Protein AF-A0A4Q5TVF1-F1 (afdb_monomer_lite)

Structure (mmCIF, N/CA/C/O backbone):
data_AF-A0A4Q5TVF1-F1
#
_entry.id   AF-A0A4Q5TVF1-F1
#
loop_
_atom_site.group_PDB
_atom_site.id
_atom_site.type_symbol
_atom_site.label_atom_id
_atom_site.label_alt_id
_atom_site.label_comp_id
_atom_site.label_asym_id
_atom_site.label_entity_id
_atom_site.label_seq_id
_atom_site.pdbx_PDB_ins_code
_atom_site.Cartn_x
_atom_site.Cartn_y
_atom_site.Cartn_z
_atom_site.occupancy
_atom_site.B_iso_or_equiv
_atom_site.auth_seq_id
_atom_site.auth_comp_id
_atom_site.auth_asym_id
_atom_site.auth_atom_id
_atom_site.pdbx_PDB_model_num
ATOM 1 N N . MET A 1 1 ? -11.376 -10.781 -20.517 1.00 53.94 1 MET A N 1
ATOM 2 C CA . MET A 1 1 ? -10.516 -9.987 -21.413 1.00 53.94 1 MET A CA 1
ATOM 3 C C . MET A 1 1 ? -10.169 -10.883 -22.582 1.00 53.94 1 MET A C 1
ATOM 5 O O . MET A 1 1 ? -9.908 -12.054 -22.340 1.00 53.94 1 MET A O 1
ATOM 9 N N . GLU A 1 2 ? -10.294 -10.395 -23.816 1.00 55.38 2 GLU A N 1
ATOM 10 C CA . GLU A 1 2 ? -9.704 -11.105 -24.957 1.00 55.38 2 GLU A CA 1
ATOM 11 C C . GLU A 1 2 ? -8.175 -11.015 -24.819 1.00 55.38 2 GLU A C 1
ATOM 13 O O . GLU A 1 2 ? -7.694 -9.951 -24.418 1.00 55.38 2 GLU A O 1
ATOM 18 N N . PRO A 1 3 ? -7.428 -12.108 -25.054 1.00 64.75 3 PRO A N 1
ATOM 19 C CA . PRO A 1 3 ? -5.971 -12.085 -24.983 1.00 64.75 3 PRO A CA 1
ATOM 20 C C . PRO A 1 3 ? -5.413 -11.087 -26.001 1.00 64.75 3 PRO A C 1
ATOM 22 O O . PRO A 1 3 ? -5.995 -10.898 -27.074 1.00 64.75 3 PRO A O 1
ATOM 25 N N . LEU A 1 4 ? -4.307 -10.426 -25.656 1.00 77.75 4 LEU A N 1
ATOM 26 C CA . LEU A 1 4 ? -3.654 -9.514 -26.590 1.00 77.75 4 LEU A CA 1
ATOM 27 C C . LEU A 1 4 ? -3.148 -10.304 -27.806 1.00 77.75 4 LEU A C 1
ATOM 29 O O . LEU A 1 4 ? -2.663 -11.421 -27.677 1.00 77.75 4 LEU A O 1
ATOM 33 N N . ASN A 1 5 ? -3.263 -9.719 -29.002 1.00 73.69 5 ASN A N 1
ATOM 34 C CA . ASN A 1 5 ? -2.769 -10.345 -30.239 1.00 73.69 5 ASN A CA 1
ATOM 35 C C . ASN A 1 5 ? -1.243 -10.203 -30.414 1.00 73.69 5 ASN A C 1
ATOM 37 O O . ASN A 1 5 ? -0.668 -10.798 -31.324 1.00 73.69 5 ASN A O 1
ATOM 41 N N . SER A 1 6 ? -0.611 -9.365 -29.593 1.00 82.06 6 SER A N 1
ATOM 42 C CA . SER A 1 6 ? 0.830 -9.128 -29.539 1.00 82.06 6 SER A CA 1
ATOM 43 C C . SER A 1 6 ? 1.191 -8.540 -28.179 1.00 82.06 6 SER A C 1
ATOM 45 O O . SER A 1 6 ? 0.382 -7.813 -27.603 1.00 82.06 6 SER A O 1
ATOM 47 N N . SER A 1 7 ? 2.418 -8.774 -27.712 1.00 91.38 7 SER A N 1
ATOM 48 C CA . SER A 1 7 ? 2.936 -8.113 -26.512 1.00 91.38 7 SER A CA 1
ATOM 49 C C . SER A 1 7 ? 2.872 -6.578 -26.644 1.00 91.38 7 SER A C 1
ATOM 51 O O . SER A 1 7 ? 3.130 -6.053 -27.731 1.00 91.38 7 SER A O 1
ATOM 53 N N . PRO A 1 8 ? 2.598 -5.838 -25.553 1.00 97.31 8 PRO A N 1
ATOM 54 C CA . PRO A 1 8 ? 2.706 -4.383 -25.534 1.00 97.31 8 PRO A CA 1
ATOM 55 C C . PRO A 1 8 ? 4.132 -3.884 -25.808 1.00 97.31 8 PRO A C 1
ATOM 57 O O . PRO A 1 8 ? 5.115 -4.619 -25.645 1.00 97.31 8 PRO A O 1
ATOM 60 N N . PHE A 1 9 ? 4.261 -2.607 -26.164 1.00 98.38 9 PHE A N 1
ATOM 61 C CA . PHE A 1 9 ? 5.556 -1.952 -26.329 1.00 98.38 9 PHE A CA 1
ATOM 62 C C . PHE A 1 9 ? 6.179 -1.577 -24.985 1.00 98.38 9 PHE A C 1
ATOM 64 O O . PHE A 1 9 ? 5.488 -1.253 -24.014 1.00 98.38 9 PHE A O 1
ATOM 71 N N . LEU A 1 10 ? 7.509 -1.610 -24.939 1.00 98.56 10 LEU A N 1
ATOM 72 C CA . LEU A 1 10 ? 8.296 -1.157 -23.801 1.00 98.56 10 LEU A CA 1
ATOM 73 C C . LEU A 1 10 ? 8.096 0.346 -23.598 1.00 98.56 10 LEU A C 1
ATOM 75 O O . LEU A 1 10 ? 8.183 1.117 -24.547 1.00 98.56 10 LEU A O 1
ATOM 79 N N . MET A 1 11 ? 7.880 0.766 -22.354 1.00 98.56 11 MET A N 1
ATOM 80 C CA . MET A 1 11 ? 7.832 2.183 -21.993 1.00 98.56 11 MET A CA 1
ATOM 81 C C . MET A 1 11 ? 9.175 2.670 -21.444 1.00 98.56 11 MET A C 1
ATOM 83 O O . MET A 1 11 ? 9.891 1.922 -20.771 1.00 98.56 11 MET A O 1
ATOM 87 N N . TYR A 1 12 ? 9.493 3.937 -21.689 1.00 98.62 12 TYR A N 1
ATOM 88 C CA . TYR A 1 12 ? 10.639 4.626 -21.108 1.00 98.62 12 TYR A CA 1
ATOM 89 C C . TYR A 1 12 ? 10.266 6.038 -20.641 1.00 98.62 12 TYR A C 1
ATOM 91 O O . TYR A 1 12 ? 9.369 6.669 -21.198 1.00 98.62 12 TYR A O 1
ATOM 99 N N . SER A 1 13 ? 10.964 6.531 -19.620 1.00 98.25 13 SER A N 1
ATOM 100 C CA . SER A 1 13 ? 10.864 7.910 -19.138 1.00 98.25 13 SER A CA 1
ATOM 101 C C . SER A 1 13 ? 12.027 8.751 -19.652 1.00 98.25 13 SER A C 1
ATOM 103 O O . SER A 1 13 ? 13.152 8.254 -19.759 1.00 98.25 13 SER A O 1
ATOM 105 N N . ASP A 1 14 ? 11.782 10.024 -19.938 1.00 96.94 14 ASP A N 1
ATOM 106 C CA . ASP A 1 14 ? 12.824 10.984 -20.318 1.00 96.94 14 ASP A CA 1
ATOM 107 C C . ASP A 1 14 ? 13.607 11.567 -19.127 1.00 96.94 14 ASP A C 1
ATOM 109 O O . ASP A 1 14 ? 14.621 12.234 -19.335 1.00 96.94 14 ASP A O 1
ATOM 113 N N . GLY A 1 15 ? 13.188 11.297 -17.886 1.00 95.38 15 GLY A N 1
ATOM 114 C CA . GLY A 1 15 ? 13.779 11.902 -16.686 1.00 95.38 15 GLY A CA 1
ATOM 115 C C . GLY A 1 15 ? 13.190 13.266 -16.313 1.00 95.38 15 GLY A C 1
ATOM 116 O O . GLY A 1 15 ? 13.579 13.839 -15.296 1.00 95.38 15 GLY A O 1
ATOM 117 N N . GLU A 1 16 ? 12.256 13.793 -17.106 1.00 95.31 16 GLU A N 1
ATOM 118 C CA . GLU A 1 16 ? 11.568 15.074 -16.891 1.00 95.31 16 GLU A CA 1
ATOM 119 C C . GLU A 1 16 ? 10.087 14.880 -16.517 1.00 95.31 16 GLU A C 1
ATOM 121 O O . GLU A 1 16 ? 9.325 15.842 -16.418 1.00 95.31 16 GLU A O 1
ATOM 126 N N . GLY A 1 17 ? 9.688 13.631 -16.257 1.00 91.62 17 GLY A N 1
ATOM 127 C CA . GLY A 1 17 ? 8.334 13.251 -15.859 1.00 91.62 17 GLY A CA 1
ATOM 128 C C . GLY A 1 17 ? 7.427 12.846 -17.020 1.00 91.62 17 GLY A C 1
ATOM 129 O O . GLY A 1 17 ? 6.241 12.607 -16.785 1.00 91.62 17 GLY A O 1
ATOM 130 N N . ASN A 1 18 ? 7.951 12.738 -18.247 1.00 96.75 18 ASN A N 1
ATOM 131 C CA . ASN A 1 18 ? 7.188 12.244 -19.390 1.00 96.75 18 ASN A CA 1
ATOM 132 C C . ASN A 1 18 ? 7.546 10.787 -19.687 1.00 96.75 18 ASN A C 1
ATOM 134 O O . ASN A 1 18 ? 8.710 10.389 -19.654 1.00 96.75 18 ASN A O 1
ATOM 138 N N . ILE A 1 19 ? 6.527 9.998 -20.024 1.00 97.50 19 ILE A N 1
ATOM 139 C CA . ILE A 1 19 ? 6.662 8.582 -20.365 1.00 97.50 19 ILE A CA 1
ATOM 140 C C . ILE A 1 19 ? 6.221 8.381 -21.811 1.00 97.50 19 ILE A C 1
ATOM 142 O O . ILE A 1 19 ? 5.185 8.899 -22.228 1.00 97.50 19 ILE A O 1
ATOM 146 N N . PHE A 1 20 ? 7.007 7.607 -22.550 1.00 97.81 20 PHE A N 1
ATOM 147 C CA . PHE A 1 20 ? 6.809 7.299 -23.961 1.00 97.81 20 PHE A CA 1
ATOM 148 C C . PHE A 1 20 ? 6.938 5.797 -24.194 1.00 97.81 20 PHE A C 1
ATOM 150 O O . PHE A 1 20 ? 7.577 5.083 -23.419 1.00 97.81 20 PHE A O 1
ATOM 157 N N . GLU A 1 21 ? 6.388 5.315 -25.296 1.00 97.50 21 GLU A N 1
ATOM 158 C CA . GLU A 1 21 ? 6.614 3.972 -25.804 1.00 97.50 21 GLU A CA 1
ATOM 159 C C . GLU A 1 21 ? 7.817 3.912 -26.761 1.00 97.50 21 GLU A C 1
ATOM 161 O O . GLU A 1 21 ? 8.061 4.797 -27.585 1.00 97.50 21 GLU A O 1
ATOM 166 N N . ASP A 1 22 ? 8.574 2.820 -26.697 1.00 97.94 22 ASP A N 1
ATOM 167 C CA . ASP A 1 22 ? 9.506 2.430 -27.743 1.00 97.94 22 ASP A CA 1
ATOM 168 C C . ASP A 1 22 ? 8.848 1.384 -28.647 1.00 97.94 22 ASP A C 1
ATOM 170 O O . ASP A 1 22 ? 8.904 0.186 -28.380 1.00 97.94 22 ASP A O 1
ATOM 174 N N . THR A 1 23 ? 8.275 1.831 -29.765 1.00 97.25 23 THR A N 1
ATOM 175 C CA . THR A 1 23 ? 7.623 0.954 -30.756 1.00 97.25 23 THR A CA 1
ATOM 176 C C . THR A 1 23 ? 8.564 -0.034 -31.451 1.00 97.25 23 THR A C 1
ATOM 178 O O . THR A 1 23 ? 8.114 -0.878 -32.222 1.00 97.25 23 THR A O 1
ATOM 181 N N . THR A 1 24 ? 9.872 0.050 -31.191 1.00 97.94 24 THR A N 1
ATOM 182 C CA . THR A 1 24 ? 10.868 -0.908 -31.689 1.00 97.94 24 THR A CA 1
ATOM 183 C C . THR A 1 24 ? 11.128 -2.063 -30.718 1.00 97.94 24 THR A C 1
ATOM 185 O O . THR A 1 24 ? 11.887 -2.972 -31.050 1.00 97.94 24 THR A O 1
ATOM 188 N N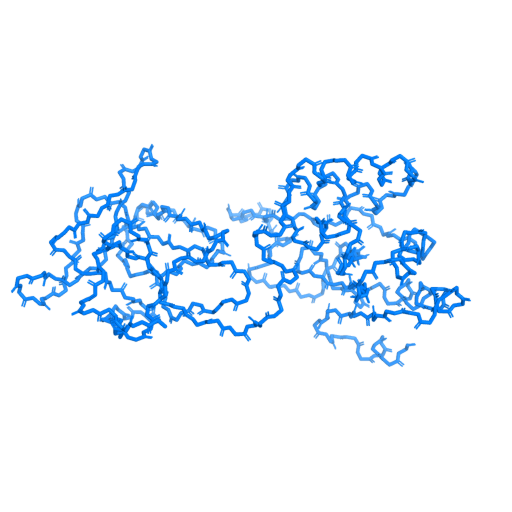 . LEU A 1 25 ? 10.519 -2.038 -29.525 1.00 98.31 25 LEU A N 1
ATOM 1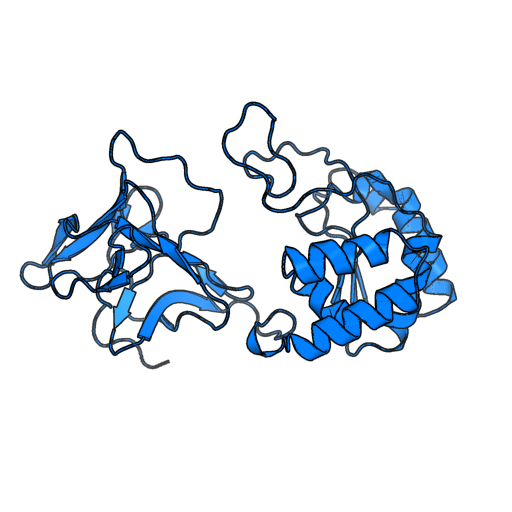89 C CA . LEU A 1 25 ? 10.732 -3.014 -28.460 1.00 98.31 25 LEU A CA 1
ATOM 190 C C . LEU A 1 25 ? 9.414 -3.485 -27.846 1.00 98.31 25 LEU A C 1
ATOM 192 O O . LEU A 1 25 ? 8.654 -2.686 -27.305 1.00 98.31 25 LEU A O 1
ATOM 196 N N . PHE A 1 26 ? 9.194 -4.795 -27.813 1.00 98.31 26 PHE A N 1
ATOM 197 C CA . PHE A 1 26 ? 8.196 -5.387 -26.929 1.00 98.31 26 PHE A CA 1
ATOM 198 C C . PHE A 1 26 ? 8.707 -5.416 -25.489 1.00 98.31 26 PHE A C 1
ATOM 200 O O . PHE A 1 26 ? 9.886 -5.690 -25.231 1.00 98.31 26 PHE A O 1
ATOM 207 N N . VAL A 1 27 ? 7.817 -5.124 -24.543 1.00 98.25 27 VAL A N 1
ATOM 208 C CA . VAL A 1 27 ? 8.131 -5.160 -23.112 1.00 98.25 27 VAL A CA 1
ATOM 209 C C . VAL A 1 27 ? 8.451 -6.587 -22.660 1.00 98.25 27 VAL A C 1
ATOM 211 O O . VAL A 1 27 ? 7.848 -7.555 -23.120 1.00 98.25 27 VAL A O 1
ATOM 214 N N . THR A 1 28 ? 9.390 -6.719 -21.723 1.00 98.31 28 THR A N 1
ATOM 215 C CA . THR A 1 28 ? 9.681 -7.992 -21.055 1.00 98.31 28 THR A CA 1
ATOM 216 C C . THR A 1 28 ? 9.429 -7.900 -19.557 1.00 98.31 28 THR A C 1
ATOM 218 O O . THR A 1 28 ? 9.468 -6.824 -18.953 1.00 98.31 28 THR A O 1
ATOM 221 N N . GLY A 1 29 ? 9.159 -9.053 -18.956 1.00 97.94 29 GLY A N 1
ATOM 222 C CA . GLY A 1 29 ? 9.089 -9.224 -17.515 1.00 97.94 29 GLY A CA 1
ATOM 223 C C . GLY A 1 29 ? 10.394 -9.800 -16.989 1.00 97.94 29 GLY A C 1
ATOM 224 O O . GLY A 1 29 ? 11.137 -10.459 -17.714 1.00 97.94 29 GLY A O 1
ATOM 225 N N . ARG A 1 30 ? 10.681 -9.580 -15.710 1.00 97.50 30 ARG A N 1
ATOM 226 C CA . ARG A 1 30 ? 11.786 -10.233 -15.011 1.00 97.50 30 ARG A CA 1
ATOM 227 C C . ARG A 1 30 ? 11.254 -11.148 -13.916 1.00 97.50 30 ARG A C 1
ATOM 229 O O . ARG A 1 30 ? 10.373 -10.766 -13.147 1.00 97.50 30 ARG A O 1
ATOM 236 N N . SER A 1 31 ? 11.831 -12.341 -13.833 1.00 95.19 31 SER A N 1
ATOM 237 C CA . SER A 1 31 ? 11.640 -13.284 -12.731 1.00 95.19 31 SER A CA 1
ATOM 238 C C . SER A 1 31 ? 13.004 -13.598 -12.128 1.00 95.19 31 SER A C 1
ATOM 240 O O . SER A 1 31 ? 13.895 -14.114 -12.801 1.00 95.19 31 SER A O 1
ATOM 242 N N . GLY A 1 32 ? 13.215 -13.204 -10.870 1.00 91.94 32 GLY A N 1
ATOM 243 C CA . GLY A 1 32 ? 14.542 -13.242 -10.257 1.00 91.94 32 GLY A CA 1
ATOM 244 C C . GLY A 1 32 ? 15.554 -12.385 -11.030 1.00 91.94 32 GLY A C 1
ATOM 245 O O . GLY A 1 32 ? 15.470 -11.154 -11.029 1.00 91.94 32 GLY A O 1
ATOM 246 N N . TRP A 1 33 ? 16.521 -13.042 -11.671 1.00 91.25 33 TRP A N 1
ATOM 247 C CA . TRP A 1 33 ? 17.594 -12.391 -12.431 1.00 91.25 33 TRP A CA 1
ATOM 248 C C . TRP A 1 33 ? 17.368 -12.397 -13.944 1.00 91.25 33 TRP A C 1
ATOM 250 O O . TRP A 1 33 ? 18.059 -11.666 -14.648 1.00 91.25 33 TRP A O 1
ATOM 260 N N . ASP A 1 34 ? 16.392 -13.161 -14.43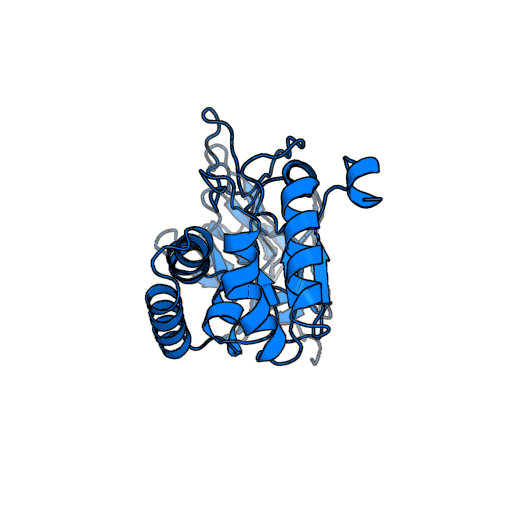2 1.00 95.81 34 ASP A N 1
ATOM 261 C CA . ASP A 1 34 ? 16.214 -13.411 -15.858 1.00 95.81 34 ASP A CA 1
ATOM 262 C C . ASP A 1 34 ? 15.103 -12.531 -16.435 1.00 95.81 34 ASP A C 1
ATOM 264 O O . ASP A 1 34 ? 13.976 -12.519 -15.930 1.00 95.81 34 ASP A O 1
ATOM 268 N N . ALA A 1 35 ? 15.427 -11.800 -17.503 1.00 97.50 35 ALA A N 1
ATOM 269 C CA . ALA A 1 35 ? 14.437 -11.150 -18.353 1.00 97.50 35 ALA A CA 1
ATOM 270 C C . ALA A 1 35 ? 13.822 -12.187 -19.300 1.00 97.50 35 ALA A C 1
ATOM 272 O O . ALA A 1 35 ? 14.524 -13.060 -19.814 1.00 97.50 35 ALA A O 1
ATOM 273 N N . MET A 1 36 ? 12.514 -12.109 -19.525 1.00 97.44 36 MET A N 1
ATOM 274 C CA . MET A 1 36 ? 11.776 -13.067 -20.342 1.00 97.44 36 MET A CA 1
ATOM 275 C C . MET A 1 36 ? 10.515 -12.453 -20.963 1.00 97.44 36 MET A C 1
ATOM 277 O O . MET A 1 36 ? 9.958 -11.495 -20.416 1.00 97.44 36 MET A O 1
ATOM 281 N N . PRO A 1 37 ? 10.042 -13.001 -22.097 1.00 97.00 37 PRO A N 1
ATOM 282 C CA . PRO A 1 37 ? 8.728 -12.658 -22.624 1.00 97.00 37 PRO A CA 1
ATOM 283 C C . PRO A 1 37 ? 7.632 -12.948 -21.590 1.00 97.00 37 PRO A C 1
ATOM 285 O O . PRO A 1 37 ? 7.714 -13.930 -20.849 1.00 97.00 37 PRO A O 1
ATOM 288 N N . ILE A 1 38 ? 6.600 -12.112 -21.579 1.00 96.81 38 ILE A N 1
ATOM 289 C CA . ILE A 1 38 ? 5.380 -12.299 -20.782 1.00 96.81 38 ILE A CA 1
ATOM 290 C C . ILE A 1 38 ? 4.340 -12.987 -21.670 1.00 96.81 38 ILE A C 1
ATOM 292 O O . ILE A 1 38 ? 4.291 -12.696 -22.866 1.00 96.81 38 ILE A O 1
ATOM 296 N N . GLN A 1 39 ? 3.534 -13.901 -21.123 1.00 93.75 39 GLN A N 1
ATOM 297 C CA . GLN A 1 39 ? 2.511 -14.580 -21.923 1.00 93.75 39 GLN A CA 1
ATOM 298 C C . GLN A 1 39 ? 1.353 -13.634 -22.270 1.00 93.75 39 GLN A C 1
ATOM 300 O O . GLN A 1 39 ? 0.960 -12.779 -21.477 1.00 93.75 39 GLN A O 1
ATOM 305 N N . ASP A 1 40 ? 0.776 -13.798 -23.462 1.00 91.06 40 ASP A N 1
ATOM 306 C CA . ASP A 1 40 ? -0.268 -12.899 -23.980 1.00 91.06 40 ASP A CA 1
ATOM 307 C C . ASP A 1 40 ? -1.555 -12.890 -23.127 1.00 91.06 40 ASP A C 1
ATOM 309 O O . ASP A 1 40 ? -2.317 -11.920 -23.150 1.00 91.06 40 ASP A O 1
ATOM 313 N N . ASP A 1 41 ? -1.803 -13.956 -22.360 1.00 92.25 41 ASP A N 1
ATOM 314 C CA . ASP A 1 41 ? -2.957 -14.124 -21.471 1.00 92.25 41 ASP A CA 1
ATOM 315 C C . ASP A 1 41 ? -2.725 -13.625 -20.033 1.00 92.25 41 ASP A C 1
ATOM 317 O O . ASP A 1 41 ? -3.654 -13.637 -19.222 1.00 92.25 41 ASP A O 1
ATOM 321 N N . GLU A 1 42 ? -1.522 -13.140 -19.718 1.00 95.19 42 GLU A N 1
ATOM 322 C CA . GLU A 1 42 ? -1.162 -12.606 -18.397 1.00 95.19 42 GLU A CA 1
ATOM 323 C C . GLU A 1 42 ? -1.369 -11.090 -18.283 1.00 95.19 42 GLU A C 1
ATOM 325 O O . GLU A 1 42 ? -1.299 -10.527 -17.187 1.00 95.19 42 GLU A O 1
ATOM 330 N N . TRP A 1 43 ? -1.644 -10.421 -19.403 1.00 96.81 43 TRP A N 1
ATOM 331 C CA . TRP A 1 43 ? -1.839 -8.979 -19.463 1.00 96.81 43 TRP A CA 1
ATOM 332 C C . TRP A 1 43 ? -3.249 -8.562 -19.049 1.00 96.81 43 TRP A C 1
ATOM 334 O O . TRP A 1 43 ? -4.253 -9.004 -19.610 1.00 96.81 43 TRP A O 1
ATOM 344 N N . ILE A 1 44 ? -3.319 -7.607 -18.126 1.00 97.00 44 ILE A N 1
ATOM 345 C CA . ILE A 1 44 ? -4.534 -6.851 -17.822 1.00 97.00 44 ILE A CA 1
ATOM 346 C C . ILE A 1 44 ? -4.270 -5.362 -18.009 1.00 97.00 44 ILE A C 1
ATOM 348 O O . ILE A 1 44 ? -3.126 -4.910 -17.942 1.00 97.00 44 ILE A O 1
ATOM 352 N N . LEU A 1 45 ? -5.330 -4.581 -18.215 1.00 97.06 45 LEU A N 1
ATOM 353 C CA . LEU A 1 45 ? -5.222 -3.127 -18.115 1.00 97.06 45 LEU A CA 1
ATOM 354 C C . LEU A 1 45 ? -4.717 -2.752 -16.725 1.00 97.06 45 LEU A C 1
ATOM 356 O O . LEU A 1 45 ? -5.172 -3.344 -15.743 1.00 97.06 45 LEU A O 1
ATOM 360 N N . LEU A 1 46 ? -3.818 -1.766 -16.649 1.00 97.25 46 LEU A N 1
ATOM 361 C CA . LEU A 1 46 ? -3.414 -1.174 -15.377 1.00 97.25 46 LEU A CA 1
ATOM 362 C C . LEU A 1 46 ? -4.686 -0.777 -14.612 1.00 97.25 46 LEU A C 1
ATOM 364 O O . LEU A 1 46 ? -5.429 0.082 -15.099 1.00 97.25 46 LEU A O 1
ATOM 368 N N . PRO A 1 47 ? -4.980 -1.413 -13.462 1.00 95.50 47 PRO A N 1
ATOM 369 C CA . PRO A 1 47 ? -6.229 -1.143 -12.770 1.00 95.50 47 PRO A CA 1
ATOM 370 C C . PRO A 1 47 ? -6.259 0.290 -12.229 1.00 95.50 47 PRO A C 1
ATOM 372 O O . PRO A 1 47 ? -5.218 0.888 -11.950 1.00 95.50 47 PRO A O 1
ATOM 375 N N . GLU A 1 48 ? -7.462 0.835 -12.058 1.00 93.44 48 GLU A N 1
ATOM 376 C CA . GLU A 1 48 ? -7.657 2.188 -11.534 1.00 93.44 48 GLU A CA 1
ATOM 377 C C . GLU A 1 48 ? -7.000 2.364 -10.154 1.00 93.44 48 GLU A C 1
ATOM 379 O O . GLU A 1 48 ? -7.105 1.500 -9.283 1.00 93.44 48 GLU A O 1
ATOM 384 N N . GLY A 1 49 ? -6.301 3.485 -9.959 1.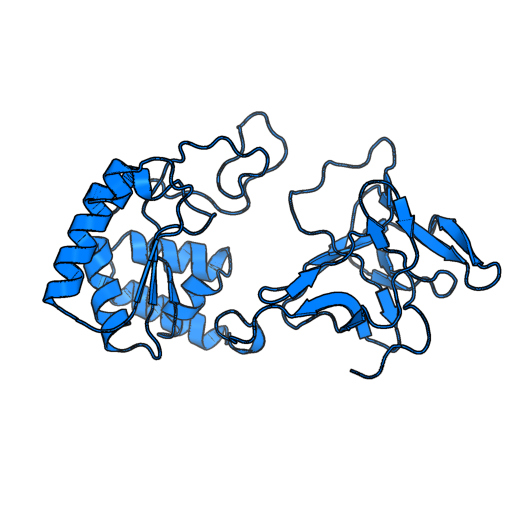00 91.06 49 GLY A N 1
ATOM 385 C CA . GLY A 1 49 ? -5.450 3.724 -8.787 1.00 91.06 49 GLY A CA 1
ATOM 386 C C . GLY A 1 49 ? -4.023 3.180 -8.922 1.00 91.06 49 GLY A C 1
ATOM 387 O O . GLY A 1 49 ? -3.191 3.442 -8.055 1.00 91.06 49 GLY A O 1
ATOM 388 N N . GLY A 1 50 ? -3.715 2.457 -10.003 1.00 94.69 50 GLY A N 1
ATOM 389 C CA . GLY A 1 50 ? -2.346 2.126 -10.379 1.00 94.69 50 GLY A CA 1
ATOM 390 C C . GLY A 1 50 ? -1.533 3.366 -10.758 1.00 94.69 50 GLY A C 1
ATOM 391 O O . GLY A 1 50 ? -2.072 4.376 -11.209 1.00 94.69 50 GLY A O 1
ATOM 392 N N . GLN A 1 51 ? -0.219 3.286 -10.572 1.00 95.00 51 GLN A N 1
ATOM 393 C CA . GLN A 1 51 ? 0.713 4.386 -10.832 1.00 95.00 51 GLN A CA 1
ATOM 394 C C . GLN A 1 51 ? 1.904 3.886 -11.639 1.00 95.00 51 GLN A C 1
ATOM 396 O O . GLN A 1 51 ? 2.314 2.737 -11.488 1.00 95.00 51 GLN A O 1
ATOM 401 N N . LEU A 1 52 ? 2.483 4.755 -12.466 1.00 97.38 52 LEU A N 1
ATOM 402 C CA . LEU A 1 52 ? 3.747 4.481 -13.140 1.00 97.38 52 LEU A CA 1
ATOM 403 C C . LEU A 1 52 ? 4.913 5.064 -12.350 1.00 97.38 52 LEU A C 1
ATOM 405 O O . LEU A 1 52 ? 4.813 6.162 -11.803 1.00 97.38 52 LEU A O 1
ATOM 409 N N . TYR A 1 53 ? 6.025 4.337 -12.337 1.00 96.81 53 TYR A N 1
ATOM 410 C CA . TYR A 1 53 ? 7.270 4.734 -11.700 1.00 96.81 53 TYR A CA 1
ATOM 411 C C . TYR A 1 53 ? 8.393 4.773 -12.720 1.00 96.81 53 TYR A C 1
ATOM 413 O O . TYR A 1 53 ? 8.688 3.776 -13.378 1.00 96.81 53 TYR A O 1
ATOM 421 N N . GLU A 1 54 ? 9.060 5.918 -12.791 1.00 97.12 54 GLU A N 1
ATOM 422 C CA . GLU A 1 54 ? 10.391 5.999 -13.368 1.00 97.12 54 GLU A CA 1
ATOM 423 C C . GLU A 1 54 ? 11.379 5.224 -12.490 1.00 97.12 54 GLU A C 1
ATOM 425 O O . GLU A 1 54 ? 11.311 5.275 -11.258 1.00 97.12 54 GLU A O 1
ATOM 430 N N . LEU A 1 55 ? 12.323 4.529 -13.125 1.00 97.44 55 LEU A N 1
ATOM 431 C CA . LEU A 1 55 ? 13.432 3.849 -12.467 1.00 97.44 55 LEU A CA 1
ATOM 432 C C . LEU A 1 55 ? 14.760 4.549 -12.820 1.00 97.44 55 LEU A C 1
ATOM 434 O O . LEU A 1 55 ? 15.452 4.115 -13.747 1.00 97.44 55 LEU A O 1
ATOM 438 N N . PRO A 1 56 ? 15.160 5.613 -12.095 1.00 96.50 56 PRO A N 1
ATOM 439 C CA . PRO A 1 56 ? 16.361 6.376 -12.422 1.00 96.50 56 PRO A CA 1
ATOM 440 C C . PRO A 1 56 ? 17.616 5.501 -12.495 1.00 96.50 56 PRO A C 1
ATOM 442 O O . PRO A 1 56 ? 17.815 4.589 -11.679 1.00 96.50 56 PRO A O 1
ATOM 445 N N . GLY A 1 57 ? 18.467 5.780 -13.486 1.00 97.25 57 GLY A N 1
ATOM 446 C CA . GLY A 1 57 ? 19.720 5.053 -13.710 1.00 97.25 57 GLY A CA 1
ATOM 447 C C . GLY A 1 57 ? 19.538 3.603 -14.169 1.00 97.25 57 GLY A C 1
ATOM 448 O O . GLY A 1 57 ? 20.495 2.830 -14.138 1.00 97.25 57 GLY A O 1
ATOM 449 N N . ARG A 1 58 ? 18.330 3.198 -14.572 1.00 98.12 58 ARG A N 1
ATOM 450 C CA . ARG A 1 58 ? 18.040 1.848 -15.073 1.00 98.12 58 ARG A CA 1
ATOM 451 C C . ARG A 1 58 ? 17.483 1.922 -16.479 1.00 98.12 58 ARG A C 1
ATOM 453 O O . ARG A 1 58 ? 16.603 2.731 -16.741 1.00 98.12 58 ARG A O 1
ATOM 460 N N . ARG A 1 59 ? 17.967 1.069 -17.375 1.00 98.19 59 ARG A N 1
ATOM 461 C CA . ARG A 1 59 ? 17.506 1.011 -18.770 1.00 98.19 59 ARG A CA 1
ATOM 462 C C . ARG A 1 59 ? 16.680 -0.238 -19.000 1.00 98.19 59 ARG A C 1
ATOM 464 O O . ARG A 1 59 ? 17.093 -1.317 -18.588 1.00 98.19 59 ARG A O 1
ATOM 471 N N . GLY A 1 60 ? 15.518 -0.090 -19.628 1.00 98.25 60 GLY A N 1
ATOM 472 C CA . GLY A 1 60 ? 14.599 -1.206 -19.847 1.00 98.25 60 GLY A CA 1
ATOM 473 C C . GLY A 1 60 ? 15.199 -2.260 -20.777 1.00 98.25 60 GLY A C 1
ATOM 474 O O . GLY A 1 60 ? 15.925 -1.918 -21.708 1.00 98.25 60 GLY A O 1
ATOM 475 N N . ILE A 1 61 ? 14.891 -3.532 -20.537 1.00 98.56 61 ILE A N 1
ATOM 476 C CA . ILE A 1 61 ? 15.227 -4.638 -21.443 1.00 98.56 61 ILE A CA 1
ATOM 477 C C . ILE A 1 61 ? 13.961 -5.000 -22.219 1.00 98.56 61 ILE A C 1
ATOM 479 O O . ILE A 1 61 ? 12.908 -5.241 -21.626 1.00 98.56 61 ILE A O 1
ATOM 483 N N . GLY A 1 62 ? 14.053 -5.025 -23.543 1.00 98.25 62 GLY A N 1
ATOM 484 C CA . GLY A 1 62 ? 12.947 -5.366 -24.433 1.00 98.25 62 GLY A CA 1
ATOM 485 C C . GLY A 1 62 ? 13.350 -6.407 -25.469 1.00 98.25 62 GLY A C 1
ATOM 486 O O . GLY A 1 62 ? 14.533 -6.714 -25.625 1.00 98.25 62 GLY A O 1
ATOM 487 N N . ILE A 1 63 ? 12.363 -6.933 -26.187 1.00 98.50 63 ILE A N 1
ATOM 488 C CA . ILE A 1 63 ? 12.564 -7.800 -27.354 1.00 98.50 63 ILE A CA 1
ATOM 489 C C . ILE A 1 63 ? 12.402 -6.952 -28.610 1.00 98.50 63 ILE A C 1
ATOM 491 O O . ILE A 1 63 ? 11.379 -6.291 -28.774 1.00 98.50 63 ILE A O 1
ATOM 495 N N . ASP A 1 64 ? 13.401 -6.964 -29.487 1.00 98.19 64 ASP A N 1
ATOM 496 C CA . ASP A 1 64 ? 13.350 -6.243 -30.754 1.00 98.19 64 ASP A CA 1
ATOM 497 C C . ASP A 1 64 ? 12.227 -6.771 -31.653 1.00 98.19 64 ASP A C 1
ATOM 499 O O . ASP A 1 64 ? 12.108 -7.977 -31.878 1.00 98.19 64 ASP A O 1
ATOM 503 N N . VAL A 1 65 ? 11.395 -5.860 -32.160 1.00 96.81 65 VAL A N 1
ATOM 504 C CA . VAL A 1 65 ? 10.208 -6.210 -32.956 1.00 96.81 65 VAL A CA 1
ATOM 505 C C . VAL A 1 65 ? 10.553 -6.797 -34.327 1.00 96.81 65 VAL A C 1
ATOM 507 O O . VAL A 1 65 ? 9.731 -7.512 -34.898 1.00 96.81 65 VAL A O 1
ATOM 510 N N . GLU A 1 66 ? 11.740 -6.506 -34.870 1.00 96.75 66 GLU A N 1
ATOM 511 C CA . GLU A 1 66 ? 12.185 -7.009 -36.172 1.00 96.75 66 GLU A CA 1
ATOM 512 C C . GLU A 1 66 ? 12.985 -8.306 -36.031 1.00 96.75 66 GLU A C 1
ATOM 514 O O . GLU A 1 66 ? 12.759 -9.249 -36.794 1.00 96.75 66 GLU A O 1
ATOM 519 N N . THR A 1 67 ? 13.925 -8.366 -35.078 1.00 97.19 67 THR A N 1
ATOM 520 C CA . THR A 1 67 ? 14.850 -9.511 -34.959 1.00 97.19 67 THR A CA 1
ATOM 521 C C . THR A 1 67 ? 14.400 -10.575 -33.963 1.00 97.19 67 THR A C 1
ATOM 523 O O . THR A 1 67 ? 14.773 -11.738 -34.112 1.00 97.19 67 THR A O 1
ATOM 526 N N . GLY A 1 68 ? 13.595 -10.207 -32.962 1.00 96.38 68 GLY A N 1
ATOM 527 C CA . GLY A 1 68 ? 13.224 -11.078 -31.845 1.00 96.38 68 GLY A CA 1
ATOM 528 C C . GLY A 1 68 ? 14.312 -11.237 -30.774 1.00 96.38 68 GLY A C 1
ATOM 529 O O . GLY A 1 68 ? 14.123 -12.008 -29.832 1.00 96.38 68 GLY A O 1
ATOM 530 N N . ASP A 1 69 ? 15.434 -10.520 -30.883 1.00 97.69 69 ASP A N 1
ATOM 531 C CA . ASP A 1 69 ? 16.518 -10.572 -29.899 1.00 97.69 69 ASP A CA 1
ATOM 532 C C . ASP A 1 69 ? 16.250 -9.642 -28.710 1.00 97.69 69 ASP A C 1
ATOM 534 O O . ASP A 1 69 ? 15.654 -8.573 -28.850 1.00 97.69 69 ASP A O 1
ATOM 538 N N . MET A 1 70 ? 16.747 -10.009 -27.527 1.00 97.62 70 MET A N 1
ATOM 539 C CA . MET A 1 70 ? 16.726 -9.103 -26.377 1.00 97.62 70 MET A CA 1
ATOM 540 C C . MET A 1 70 ? 17.763 -7.993 -26.533 1.00 97.62 70 MET A C 1
ATOM 542 O O . MET A 1 70 ? 18.934 -8.260 -26.812 1.00 97.62 70 MET A O 1
ATOM 546 N N . ARG A 1 71 ? 17.359 -6.750 -26.268 1.00 97.75 71 ARG A N 1
ATOM 547 C CA . ARG A 1 71 ? 18.276 -5.609 -26.187 1.00 97.75 71 ARG A CA 1
ATOM 548 C C . ARG A 1 71 ? 17.808 -4.544 -25.202 1.00 97.75 71 ARG A C 1
ATOM 550 O O . ARG A 1 71 ? 16.661 -4.519 -24.760 1.00 97.75 71 ARG A O 1
ATOM 557 N N . ILE A 1 72 ? 18.732 -3.648 -24.878 1.00 98.25 72 ILE A N 1
ATOM 558 C CA . ILE A 1 72 ? 18.502 -2.519 -23.980 1.00 98.25 72 ILE A CA 1
ATOM 559 C C . ILE A 1 72 ? 17.798 -1.382 -24.737 1.00 98.25 72 ILE A C 1
ATOM 561 O O . ILE A 1 72 ? 18.100 -1.099 -25.901 1.00 98.25 72 ILE A O 1
ATOM 565 N N . CYS A 1 73 ? 16.856 -0.720 -24.066 1.00 98.06 73 CYS A N 1
ATOM 566 C CA . CYS A 1 73 ? 16.280 0.543 -24.503 1.00 98.06 73 CYS A CA 1
ATOM 567 C C . CYS A 1 73 ? 17.231 1.698 -24.163 1.00 98.06 73 CYS A C 1
ATOM 569 O O . CYS A 1 73 ? 17.491 1.995 -22.998 1.00 98.06 73 CYS A O 1
ATOM 571 N N . GLU A 1 74 ? 17.742 2.366 -25.195 1.00 96.75 74 GLU A N 1
ATOM 572 C CA . GLU A 1 74 ? 18.704 3.470 -25.073 1.00 96.75 74 GLU A CA 1
ATOM 573 C C . GLU A 1 74 ? 18.034 4.854 -24.992 1.00 96.75 74 GLU A C 1
ATOM 575 O O . GLU A 1 74 ? 18.722 5.864 -24.852 1.00 96.75 74 GLU A O 1
ATOM 580 N N . LYS A 1 75 ? 16.700 4.920 -25.102 1.00 97.69 75 LYS A N 1
ATOM 581 C CA . LYS A 1 75 ? 15.949 6.183 -25.214 1.00 97.69 75 LYS A CA 1
ATOM 582 C C . LYS A 1 75 ? 15.716 6.892 -23.878 1.00 97.69 75 LYS A C 1
ATOM 584 O O . LYS A 1 75 ? 15.460 8.091 -23.884 1.00 97.69 75 LYS A O 1
ATOM 589 N N . GLY A 1 76 ? 15.807 6.179 -22.756 1.00 97.12 76 GLY A N 1
ATOM 590 C CA . GLY A 1 76 ? 15.551 6.750 -21.437 1.00 97.12 76 GLY A CA 1
ATOM 591 C C . GLY A 1 76 ? 15.538 5.719 -20.314 1.00 97.12 76 GLY A C 1
ATOM 592 O O . GLY A 1 76 ? 16.089 4.621 -20.443 1.00 97.12 76 GLY A O 1
ATOM 593 N N . TRP A 1 77 ? 14.918 6.089 -19.197 1.00 98.44 77 TRP A N 1
ATOM 594 C CA . TRP A 1 77 ? 14.834 5.251 -18.005 1.00 98.44 77 TRP A CA 1
ATOM 595 C C . TRP A 1 77 ? 13.719 4.222 -18.101 1.00 98.44 77 TRP A C 1
ATOM 597 O O . TRP A 1 77 ? 12.668 4.478 -18.678 1.00 98.44 77 TRP A O 1
ATOM 607 N N . ALA A 1 78 ? 13.944 3.052 -17.511 1.00 98.38 78 ALA A N 1
ATOM 608 C CA . ALA A 1 78 ? 12.933 2.015 -17.405 1.00 98.38 78 ALA A CA 1
ATOM 609 C C . ALA A 1 78 ? 11.714 2.531 -16.631 1.00 98.38 78 ALA A C 1
ATOM 611 O O . ALA A 1 78 ? 11.845 3.305 -15.680 1.00 98.38 78 ALA A O 1
ATOM 612 N N . VAL A 1 79 ? 10.537 2.053 -17.026 1.00 98.44 79 VAL A N 1
ATOM 613 C CA . VAL A 1 79 ? 9.268 2.348 -16.362 1.00 98.44 79 VAL A CA 1
ATOM 614 C C . VAL A 1 79 ? 8.713 1.062 -15.762 1.00 98.44 79 VAL A C 1
ATOM 616 O O . VAL A 1 79 ? 8.739 0.000 -16.384 1.00 98.44 79 VAL A O 1
ATOM 619 N N . ALA A 1 80 ? 8.210 1.163 -14.539 1.00 98.38 80 ALA A N 1
ATOM 620 C CA . ALA A 1 80 ? 7.464 0.114 -13.859 1.00 98.38 80 ALA A CA 1
ATOM 621 C C . ALA A 1 80 ? 6.073 0.622 -13.471 1.00 98.38 80 ALA A C 1
ATOM 623 O O . ALA A 1 80 ? 5.797 1.818 -13.547 1.00 98.38 80 ALA A O 1
ATOM 624 N N . ALA A 1 81 ? 5.213 -0.278 -13.009 1.00 98.19 81 ALA A N 1
ATOM 625 C CA . ALA A 1 81 ? 3.921 0.064 -12.440 1.00 98.19 81 ALA A CA 1
ATOM 626 C C . ALA A 1 81 ? 3.774 -0.440 -11.003 1.00 98.19 81 ALA A C 1
ATOM 628 O O . ALA A 1 81 ? 4.131 -1.576 -10.670 1.00 98.19 81 ALA A O 1
ATOM 629 N N . PHE A 1 82 ? 3.155 0.395 -10.177 1.00 96.00 82 PHE A N 1
ATOM 630 C CA . PHE A 1 82 ? 2.463 -0.041 -8.980 1.00 96.00 82 PHE A CA 1
ATOM 631 C C . PHE A 1 82 ? 1.047 -0.452 -9.345 1.00 96.00 82 PHE A C 1
ATOM 633 O O . PHE A 1 82 ? 0.301 0.312 -9.961 1.00 96.00 82 PHE A O 1
ATOM 640 N N . ILE A 1 83 ? 0.683 -1.657 -8.929 1.00 95.62 83 ILE A N 1
ATOM 641 C CA . ILE A 1 83 ? -0.671 -2.171 -9.075 1.00 95.62 83 ILE A CA 1
ATOM 642 C C . ILE A 1 83 ? -1.423 -1.977 -7.751 1.00 95.62 83 ILE A C 1
ATOM 644 O O . ILE A 1 83 ? -0.846 -2.208 -6.685 1.00 95.62 83 ILE A O 1
ATOM 648 N N . PRO A 1 84 ? -2.691 -1.541 -7.793 1.00 92.69 84 PRO A N 1
ATOM 649 C CA . PRO A 1 84 ? -3.475 -1.312 -6.587 1.00 92.69 84 PRO A CA 1
ATOM 650 C C . PRO A 1 84 ? -3.836 -2.640 -5.891 1.00 92.69 84 PRO A C 1
ATOM 652 O O . PRO A 1 84 ? -3.652 -3.719 -6.473 1.00 92.69 84 PRO A O 1
ATOM 655 N N . PRO A 1 85 ? -4.385 -2.583 -4.658 1.00 90.50 85 PRO A N 1
ATOM 656 C CA . PRO A 1 85 ? -4.913 -3.752 -3.958 1.00 90.50 85 PRO A CA 1
ATOM 657 C C . PRO A 1 85 ? -5.841 -4.620 -4.824 1.00 90.50 85 PRO A C 1
ATOM 659 O O . PRO A 1 85 ? -6.338 -4.202 -5.871 1.00 90.50 85 PRO A O 1
ATOM 662 N N . ALA A 1 86 ? -6.070 -5.852 -4.367 1.00 93.31 86 ALA A N 1
ATOM 663 C CA . ALA A 1 86 ? -6.788 -6.917 -5.075 1.00 93.31 86 ALA A CA 1
ATOM 664 C C . ALA A 1 86 ? -6.063 -7.564 -6.269 1.00 93.31 86 ALA A C 1
ATOM 666 O O . ALA A 1 86 ? -6.551 -8.572 -6.786 1.00 93.31 86 ALA A O 1
ATOM 667 N N . HIS A 1 87 ? -4.890 -7.066 -6.670 1.00 95.75 87 HIS A N 1
ATOM 668 C CA . HIS A 1 87 ? -4.116 -7.601 -7.792 1.00 95.75 87 HIS A CA 1
ATOM 669 C C . HIS A 1 87 ? -2.736 -8.095 -7.344 1.00 95.75 87 HIS A C 1
ATOM 671 O O . HIS A 1 87 ? -2.116 -7.534 -6.446 1.00 95.75 87 HIS A O 1
ATOM 677 N N . THR A 1 88 ? -2.251 -9.163 -7.974 1.00 96.12 88 THR A N 1
ATOM 678 C CA . THR A 1 88 ? -0.898 -9.705 -7.782 1.00 96.12 88 THR A CA 1
ATOM 679 C C . THR A 1 88 ? -0.117 -9.581 -9.080 1.00 96.12 88 THR A C 1
ATOM 681 O O . THR A 1 88 ? -0.556 -10.090 -10.110 1.00 96.12 88 THR A O 1
ATOM 684 N N . GLY A 1 89 ? 1.031 -8.906 -9.024 1.00 96.56 89 GLY A N 1
ATOM 685 C CA . GLY A 1 89 ? 1.933 -8.738 -10.158 1.00 96.56 89 GLY A CA 1
ATOM 686 C C . GLY A 1 89 ? 2.720 -10.019 -10.388 1.00 96.56 89 GLY A C 1
ATOM 687 O O . GLY A 1 89 ? 3.200 -10.632 -9.434 1.00 96.56 89 GLY A O 1
ATOM 688 N N . LEU A 1 90 ? 2.831 -10.430 -11.647 1.00 97.00 90 LEU A N 1
ATOM 689 C CA . LEU A 1 90 ? 3.466 -11.690 -12.036 1.00 97.00 90 LEU A CA 1
ATOM 690 C C . LEU A 1 90 ? 4.958 -11.508 -12.341 1.00 97.00 90 LEU A C 1
ATOM 692 O O . LEU A 1 90 ? 5.757 -12.407 -12.085 1.00 97.00 90 LEU A O 1
ATOM 696 N N . TYR A 1 91 ? 5.342 -10.321 -12.823 1.00 97.94 91 TYR A N 1
ATOM 697 C CA . TYR A 1 91 ? 6.714 -9.990 -13.205 1.00 97.94 91 TYR A CA 1
ATOM 698 C C . TYR A 1 91 ? 7.102 -8.599 -12.725 1.00 97.94 91 TYR A C 1
ATOM 700 O O . TYR A 1 91 ? 6.301 -7.664 -12.776 1.00 97.94 91 TYR A O 1
ATO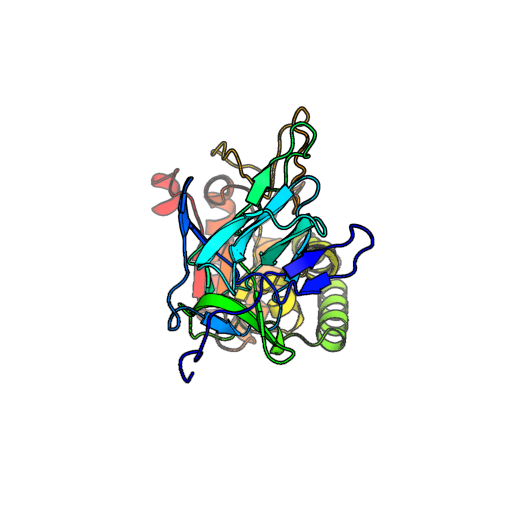M 708 N N . ILE A 1 92 ? 8.366 -8.439 -12.340 1.00 97.81 92 ILE A N 1
ATOM 709 C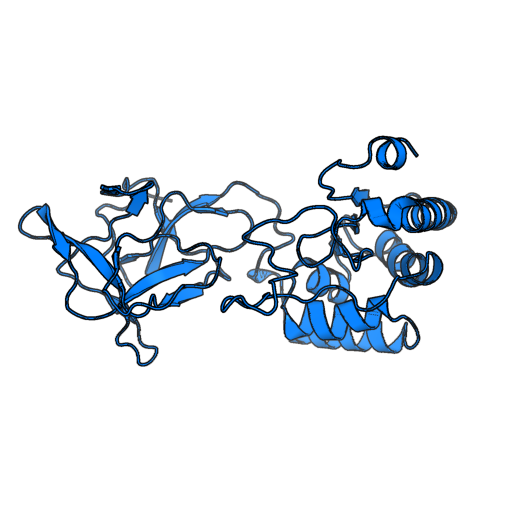 CA . ILE A 1 92 ? 8.952 -7.112 -12.127 1.00 97.81 92 ILE A CA 1
ATOM 710 C C . ILE A 1 92 ? 9.471 -6.547 -13.451 1.00 97.81 92 ILE A C 1
ATOM 712 O O . ILE A 1 92 ? 9.739 -7.300 -14.387 1.00 97.81 92 ILE A O 1
ATOM 716 N N . ALA A 1 93 ? 9.633 -5.230 -13.538 1.00 98.12 93 ALA A N 1
ATOM 717 C CA . ALA A 1 93 ? 10.218 -4.588 -14.707 1.00 98.12 93 ALA A CA 1
ATOM 718 C C . ALA A 1 93 ? 11.625 -5.147 -14.978 1.00 98.12 93 ALA A C 1
ATOM 720 O O . ALA A 1 93 ? 12.459 -5.272 -14.069 1.00 98.12 93 ALA A O 1
ATOM 721 N N . ALA A 1 94 ? 11.878 -5.503 -16.236 1.00 98.19 94 ALA A N 1
ATOM 722 C CA . ALA A 1 94 ? 13.182 -5.952 -16.692 1.00 98.19 94 ALA A CA 1
ATOM 723 C C . ALA A 1 94 ? 14.046 -4.742 -17.056 1.00 98.19 94 ALA A C 1
ATOM 725 O O . ALA A 1 94 ? 13.673 -3.923 -17.898 1.00 98.19 94 ALA A O 1
ATOM 726 N N . TYR A 1 95 ? 15.204 -4.623 -16.413 1.00 97.88 95 TYR A N 1
ATOM 727 C CA . TYR A 1 95 ? 16.124 -3.520 -16.647 1.00 97.88 95 TYR A CA 1
ATOM 728 C C . TYR A 1 95 ? 17.575 -3.916 -16.372 1.00 97.88 95 TYR A C 1
ATOM 730 O O . TYR A 1 95 ? 17.852 -4.803 -15.561 1.00 97.88 95 TYR A O 1
ATOM 738 N N . GLU A 1 96 ? 18.501 -3.192 -16.990 1.00 97.25 96 GLU A N 1
ATOM 739 C CA . GLU A 1 96 ? 19.906 -3.145 -16.600 1.00 97.25 96 GLU A CA 1
ATOM 740 C C . GLU A 1 96 ? 20.137 -1.966 -15.645 1.00 97.25 96 GLU A C 1
ATOM 742 O O . GLU A 1 96 ? 19.610 -0.871 -15.850 1.00 97.25 96 GLU A O 1
ATOM 747 N N . THR A 1 97 ? 20.900 -2.194 -14.572 1.00 97.12 97 THR A N 1
ATOM 748 C CA . THR A 1 97 ? 21.248 -1.150 -13.594 1.00 97.12 97 THR A CA 1
ATOM 749 C C . THR A 1 97 ? 22.591 -0.538 -13.960 1.00 97.12 97 THR A C 1
ATOM 751 O O . THR A 1 97 ? 23.585 -1.259 -14.035 1.00 97.12 97 THR A O 1
ATOM 754 N N . LEU A 1 98 ? 22.638 0.780 -14.157 1.00 96.94 98 LEU A N 1
ATOM 755 C CA . LEU A 1 98 ? 23.894 1.488 -14.403 1.00 96.94 98 LEU A CA 1
ATOM 756 C C . LEU A 1 98 ? 24.704 1.656 -13.100 1.00 96.94 98 LEU A C 1
ATOM 758 O O . LEU A 1 98 ? 24.110 1.655 -12.020 1.00 96.94 98 LEU A O 1
ATOM 762 N N . PRO A 1 99 ? 26.040 1.836 -13.172 1.00 95.88 99 PRO A N 1
ATOM 763 C CA . PRO A 1 99 ? 26.908 1.893 -11.989 1.00 95.88 99 PRO A CA 1
ATOM 764 C C . PRO A 1 99 ? 26.502 2.917 -10.918 1.00 95.88 99 PRO A C 1
ATOM 766 O O . PRO A 1 99 ? 26.648 2.635 -9.733 1.00 95.88 99 PRO A O 1
ATOM 769 N N . ASP A 1 100 ? 25.956 4.065 -11.329 1.00 93.12 100 ASP A N 1
ATOM 770 C CA . ASP A 1 100 ? 25.580 5.170 -10.435 1.00 93.12 100 ASP A CA 1
ATOM 771 C C . ASP A 1 100 ? 24.068 5.226 -10.147 1.00 93.12 100 ASP A C 1
ATOM 773 O O . ASP A 1 100 ? 23.545 6.245 -9.689 1.00 93.12 100 ASP A O 1
ATOM 777 N N . ALA A 1 101 ? 23.327 4.155 -10.451 1.00 96.12 101 ALA A N 1
ATOM 778 C CA . ALA A 1 101 ? 21.888 4.126 -10.229 1.00 96.12 101 ALA A CA 1
ATOM 779 C C . ALA A 1 101 ? 21.565 4.174 -8.723 1.00 96.12 101 ALA A C 1
ATOM 781 O O . ALA A 1 101 ? 22.117 3.381 -7.953 1.00 96.12 101 ALA A O 1
ATOM 782 N N . PRO A 1 102 ? 20.632 5.037 -8.281 1.00 93.00 102 PRO A N 1
ATOM 783 C CA . PRO A 1 102 ? 20.271 5.109 -6.874 1.00 93.00 102 PRO A CA 1
ATOM 784 C C . PRO A 1 102 ? 19.579 3.823 -6.413 1.00 93.00 102 PRO A C 1
ATOM 786 O O . PRO A 1 102 ? 18.951 3.098 -7.203 1.00 93.00 102 PRO A O 1
ATOM 789 N N . THR A 1 103 ? 19.644 3.562 -5.110 1.00 90.81 103 THR A N 1
ATOM 790 C CA . THR A 1 103 ? 18.789 2.564 -4.465 1.00 90.81 103 THR A CA 1
ATOM 791 C C . THR A 1 103 ? 17.341 3.029 -4.553 1.00 90.81 103 THR A C 1
ATOM 793 O O . THR A 1 103 ? 17.017 4.157 -4.188 1.00 90.81 103 THR A O 1
ATOM 796 N N . LEU A 1 104 ? 16.472 2.164 -5.070 1.00 91.19 104 LEU A N 1
ATOM 797 C CA . LEU A 1 104 ? 15.048 2.457 -5.159 1.00 91.19 104 LEU A CA 1
ATOM 798 C C . LEU A 1 104 ? 14.362 2.193 -3.809 1.00 91.19 104 LEU A C 1
ATOM 800 O O . LEU A 1 104 ? 14.782 1.278 -3.093 1.00 91.19 104 LEU A O 1
ATOM 804 N N . PRO A 1 105 ? 13.293 2.940 -3.475 1.00 88.75 105 PRO A N 1
ATOM 805 C CA . PRO A 1 105 ? 12.402 2.585 -2.377 1.00 88.75 105 PRO A CA 1
ATOM 806 C C . PRO A 1 105 ? 11.872 1.150 -2.499 1.00 88.75 105 PRO A C 1
ATOM 808 O O . PRO A 1 105 ? 11.901 0.528 -3.557 1.00 88.75 105 PRO A O 1
ATOM 811 N N . LEU A 1 106 ? 11.355 0.598 -1.407 1.00 87.44 106 LEU A N 1
ATOM 812 C CA . LEU A 1 106 ? 10.885 -0.789 -1.380 1.00 87.44 106 LEU A CA 1
ATOM 813 C C . LEU A 1 106 ? 9.431 -0.894 -1.852 1.00 87.44 106 LEU A C 1
ATOM 815 O O . LEU A 1 106 ? 8.533 -1.228 -1.081 1.00 87.44 106 LEU A O 1
ATOM 819 N N . PHE A 1 107 ? 9.210 -0.588 -3.130 1.00 89.00 107 PHE A N 1
ATOM 820 C CA . PHE A 1 107 ? 7.913 -0.711 -3.793 1.00 89.00 107 PHE A CA 1
ATOM 821 C C . PHE A 1 107 ? 7.834 -1.923 -4.717 1.00 89.00 107 PHE A C 1
ATOM 823 O O . PHE A 1 107 ? 8.827 -2.574 -5.044 1.00 89.00 107 PHE A O 1
ATOM 830 N N . CYS A 1 108 ? 6.612 -2.227 -5.146 1.00 90.94 108 CYS A N 1
ATOM 831 C CA . CYS A 1 108 ? 6.371 -3.212 -6.188 1.00 90.94 108 CYS A CA 1
ATOM 832 C C . CYS A 1 108 ? 6.602 -2.557 -7.553 1.00 90.94 108 CYS A C 1
ATOM 834 O O . CYS A 1 108 ? 5.814 -1.719 -7.981 1.00 90.94 108 CYS A O 1
ATOM 836 N N . TYR A 1 109 ? 7.682 -2.948 -8.228 1.00 96.69 109 TYR A N 1
ATOM 837 C CA . TYR A 1 109 ? 8.053 -2.453 -9.554 1.00 96.69 109 TYR A CA 1
ATOM 838 C C . TYR A 1 109 ? 7.606 -3.435 -10.636 1.00 96.69 109 TYR A C 1
ATOM 840 O O . TYR A 1 109 ? 8.440 -4.076 -11.274 1.00 96.69 109 TYR A O 1
ATOM 848 N N . THR A 1 110 ? 6.293 -3.595 -10.807 1.00 98.38 110 THR A N 1
ATOM 849 C CA . THR A 1 110 ? 5.707 -4.522 -11.791 1.00 98.38 110 THR A CA 1
ATOM 850 C C . THR A 1 110 ? 6.082 -4.082 -13.206 1.00 98.38 110 THR A C 1
ATOM 852 O O . THR A 1 110 ? 6.176 -2.883 -13.470 1.00 98.38 110 THR A O 1
ATOM 855 N N . ALA A 1 111 ? 6.313 -5.021 -14.124 1.00 98.44 111 ALA A N 1
ATOM 856 C CA . ALA A 1 111 ? 6.503 -4.670 -15.531 1.00 98.44 111 ALA A CA 1
ATOM 857 C C . ALA A 1 111 ? 5.263 -3.939 -16.075 1.00 98.44 111 ALA A C 1
ATOM 859 O O . ALA A 1 111 ? 4.137 -4.222 -15.668 1.00 98.44 111 ALA A O 1
ATOM 860 N N . ALA A 1 112 ? 5.466 -2.995 -16.989 1.00 98.31 112 ALA A N 1
ATOM 861 C CA . ALA A 1 112 ? 4.383 -2.235 -17.592 1.00 98.31 112 ALA A CA 1
ATOM 862 C C . ALA A 1 112 ? 4.694 -1.976 -19.061 1.00 98.31 112 ALA A C 1
ATOM 864 O O . ALA A 1 112 ? 5.820 -1.611 -19.405 1.00 98.31 112 ALA A O 1
ATOM 865 N N . GLY A 1 113 ? 3.696 -2.150 -19.916 1.00 98.06 113 GLY A N 1
ATOM 866 C CA . GLY A 1 113 ? 3.812 -1.885 -21.342 1.00 98.06 113 GLY A CA 1
ATOM 867 C C . GLY A 1 113 ? 2.655 -1.052 -21.860 1.00 98.06 113 GLY A C 1
ATOM 868 O O . GLY A 1 113 ? 1.608 -0.948 -21.220 1.00 98.06 113 GLY A O 1
ATOM 869 N N . TRP A 1 114 ? 2.854 -0.451 -23.024 1.00 97.94 114 TRP A N 1
ATOM 870 C CA . TRP A 1 114 ? 1.875 0.417 -23.665 1.00 97.94 114 TRP A CA 1
ATOM 871 C C . TRP A 1 114 ? 1.392 -0.184 -24.981 1.00 97.94 114 TRP A C 1
ATOM 873 O O . TRP A 1 114 ? 2.191 -0.681 -25.776 1.00 97.94 114 TRP A O 1
ATOM 883 N N . GLN A 1 115 ? 0.084 -0.137 -25.216 1.00 96.19 115 GLN A N 1
ATOM 884 C CA . GLN A 1 115 ? -0.528 -0.557 -26.473 1.00 96.19 115 GLN A CA 1
ATOM 885 C C . GLN A 1 115 ? -1.891 0.116 -26.651 1.00 96.19 115 GLN A C 1
ATOM 887 O O . GLN A 1 115 ? -2.705 0.113 -25.729 1.00 96.19 115 GLN A O 1
ATOM 892 N N . ASP A 1 116 ? -2.151 0.662 -27.841 1.00 92.88 116 ASP A N 1
ATOM 893 C CA . ASP A 1 116 ? -3.444 1.245 -28.229 1.00 92.88 116 ASP A CA 1
ATOM 894 C C . ASP A 1 116 ? -4.005 2.239 -27.192 1.00 92.88 116 ASP A C 1
ATOM 896 O O . ASP A 1 116 ? -5.136 2.100 -26.720 1.00 92.88 116 ASP A O 1
ATOM 900 N N . GLU A 1 117 ? -3.181 3.225 -26.811 1.00 94.12 117 GLU A N 1
ATOM 901 C CA . GLU A 1 117 ? -3.500 4.281 -25.826 1.00 94.12 117 GLU A CA 1
ATOM 902 C C . GLU A 1 117 ? -3.782 3.771 -24.404 1.00 94.12 117 GLU A C 1
ATOM 904 O O . GLU A 1 117 ? -4.333 4.487 -23.566 1.00 94.12 117 GLU A O 1
ATOM 909 N N . LYS A 1 118 ? -3.395 2.530 -24.105 1.00 96.75 118 LYS A N 1
ATOM 910 C CA . LYS A 1 118 ? -3.618 1.897 -22.807 1.00 96.75 118 LYS A CA 1
ATOM 911 C C . LYS A 1 118 ? -2.328 1.336 -22.240 1.00 96.75 118 LYS A C 1
ATOM 913 O O . LYS A 1 118 ? -1.427 0.919 -22.964 1.00 96.75 118 LYS A O 1
ATOM 918 N N . ILE A 1 119 ? -2.275 1.303 -20.915 1.00 97.94 119 ILE A N 1
ATOM 919 C CA . ILE A 1 119 ? -1.187 0.686 -20.165 1.00 97.94 119 ILE A CA 1
ATOM 920 C C . ILE A 1 119 ? -1.648 -0.694 -19.716 1.00 97.94 119 ILE A C 1
ATOM 922 O O . ILE A 1 119 ? -2.732 -0.841 -19.145 1.00 97.94 119 ILE A O 1
ATOM 926 N N . TYR A 1 120 ? -0.797 -1.684 -19.942 1.00 98.25 120 TYR A N 1
ATOM 927 C CA . TYR A 1 120 ? -0.996 -3.059 -19.525 1.00 98.25 120 TYR A CA 1
ATOM 928 C C . TYR A 1 120 ? 0.079 -3.470 -18.526 1.00 98.25 120 TYR A C 1
ATOM 930 O O . TYR A 1 120 ? 1.234 -3.046 -18.607 1.00 98.25 120 TYR A O 1
ATOM 938 N N . VAL A 1 121 ? -0.311 -4.324 -17.589 1.00 98.44 121 VAL A N 1
ATOM 939 C CA . VAL A 1 121 ? 0.566 -4.926 -16.583 1.00 98.44 121 VAL A CA 1
ATOM 940 C C . VAL A 1 121 ? 0.322 -6.431 -16.538 1.00 98.44 121 VAL A C 1
ATOM 942 O O . VAL A 1 121 ? -0.824 -6.859 -16.704 1.00 98.44 121 VAL A O 1
ATOM 945 N N . PRO A 1 122 ? 1.358 -7.251 -16.301 1.00 97.56 122 PRO A N 1
ATOM 946 C CA . PRO A 1 122 ? 1.171 -8.672 -16.120 1.00 97.56 122 PRO A CA 1
ATOM 947 C C . PRO A 1 122 ? 0.737 -8.945 -14.682 1.00 97.56 122 PRO A C 1
ATOM 949 O O . PRO A 1 122 ? 1.552 -8.963 -13.751 1.00 97.56 122 PRO A O 1
ATOM 952 N N . ALA A 1 123 ? -0.565 -9.089 -14.477 1.00 97.50 123 ALA A N 1
ATOM 953 C CA . ALA A 1 123 ? -1.138 -9.219 -13.149 1.00 97.50 123 ALA A CA 1
ATOM 954 C C . ALA A 1 123 ? -2.433 -10.024 -13.169 1.00 97.50 123 ALA A C 1
ATOM 956 O O . ALA A 1 123 ? -3.196 -10.009 -14.131 1.00 97.50 123 ALA A O 1
ATOM 957 N N . VAL A 1 124 ? -2.718 -10.677 -12.045 1.00 96.38 124 VAL A N 1
ATOM 958 C CA . VAL A 1 124 ? -3.970 -11.401 -11.824 1.00 96.38 124 VAL A CA 1
ATOM 959 C C . VAL A 1 124 ? -4.748 -10.768 -10.678 1.00 96.38 124 VAL A C 1
ATOM 961 O O . VAL A 1 124 ? -4.186 -10.429 -9.634 1.00 96.38 124 VAL A O 1
ATOM 964 N N . ARG A 1 125 ? -6.062 -10.609 -10.860 1.00 95.38 125 ARG A N 1
ATOM 965 C CA . ARG A 1 125 ? -6.970 -10.207 -9.780 1.00 95.38 125 ARG A CA 1
ATOM 966 C C . ARG A 1 125 ? -7.218 -11.398 -8.854 1.00 95.38 125 ARG A C 1
ATOM 968 O O . ARG A 1 125 ? -7.695 -12.437 -9.305 1.00 95.38 125 ARG A O 1
ATOM 975 N N . ILE A 1 126 ? -6.920 -11.230 -7.569 1.00 96.12 126 ILE A N 1
ATOM 976 C CA . ILE A 1 126 ? -7.019 -12.273 -6.534 1.00 96.12 126 ILE A CA 1
ATOM 977 C C . ILE A 1 126 ? -8.106 -12.005 -5.487 1.00 96.12 126 ILE A C 1
ATOM 979 O O . ILE A 1 126 ? -8.484 -12.921 -4.766 1.00 96.12 126 ILE A O 1
ATOM 983 N N . GLU A 1 127 ? -8.626 -10.780 -5.415 1.00 94.38 127 GLU A N 1
ATOM 984 C CA . GLU A 1 127 ? -9.701 -10.387 -4.498 1.00 94.38 127 GLU A CA 1
ATOM 985 C C . GLU A 1 127 ? -10.843 -9.765 -5.305 1.00 94.38 127 GLU A C 1
ATOM 987 O O . GLU A 1 127 ? -10.606 -9.029 -6.260 1.00 94.38 127 GLU A O 1
ATOM 992 N N . GLN A 1 128 ? -12.085 -10.111 -4.971 1.00 93.56 128 GLN A N 1
ATOM 993 C CA . GLN A 1 128 ? -13.281 -9.590 -5.636 1.00 93.56 128 GLN A CA 1
ATOM 994 C C . GLN A 1 128 ? -13.961 -8.483 -4.831 1.00 93.56 128 GLN A C 1
ATOM 996 O O . GLN A 1 128 ? -14.748 -7.733 -5.406 1.00 93.56 128 GLN A O 1
ATOM 1001 N N . ASP A 1 129 ? -13.668 -8.372 -3.535 1.00 92.06 129 ASP A N 1
ATOM 1002 C CA . ASP A 1 129 ? -14.205 -7.326 -2.676 1.00 92.06 129 ASP A CA 1
ATOM 1003 C C . ASP A 1 129 ? -13.693 -5.936 -3.100 1.00 92.06 129 ASP A C 1
ATOM 1005 O O . ASP A 1 129 ? -12.498 -5.703 -3.278 1.00 92.06 129 ASP A O 1
ATOM 1009 N N . ILE A 1 130 ? -14.631 -5.002 -3.256 1.00 92.12 130 ILE A N 1
ATOM 1010 C CA . ILE A 1 130 ? -14.396 -3.648 -3.772 1.00 92.12 130 ILE A CA 1
ATOM 1011 C C . ILE A 1 130 ? -13.968 -2.650 -2.687 1.00 92.12 130 ILE A C 1
ATOM 1013 O O . ILE A 1 130 ? -13.759 -1.471 -2.968 1.00 92.12 130 ILE A O 1
ATOM 1017 N N . ARG A 1 131 ? -13.875 -3.086 -1.425 1.00 91.56 131 ARG A N 1
ATOM 1018 C CA . ARG A 1 131 ? -13.690 -2.209 -0.256 1.00 91.56 131 ARG A CA 1
ATOM 1019 C C . ARG A 1 131 ? -12.504 -1.260 -0.337 1.00 91.56 131 ARG A C 1
ATOM 1021 O O . ARG A 1 131 ? -12.536 -0.214 0.305 1.00 91.56 131 ARG A O 1
ATOM 1028 N N . GLN A 1 132 ? -11.453 -1.649 -1.046 1.00 89.62 132 GLN A N 1
ATOM 1029 C CA . GLN A 1 132 ? -10.209 -0.887 -1.157 1.00 89.62 132 GLN A CA 1
ATOM 1030 C C . GLN A 1 132 ? -9.968 -0.360 -2.580 1.00 89.62 132 GLN A C 1
ATOM 1032 O O . GLN A 1 132 ? -8.863 0.076 -2.894 1.00 89.62 132 GLN A O 1
ATOM 1037 N N . GLU A 1 133 ? -10.978 -0.413 -3.453 1.00 91.69 133 GLU A N 1
ATOM 1038 C CA . GLU A 1 133 ? -10.852 0.037 -4.838 1.00 91.69 133 GLU A CA 1
ATOM 1039 C C . GLU A 1 133 ? -10.908 1.560 -4.956 1.00 91.69 133 GLU A C 1
ATOM 1041 O O . GLU A 1 133 ? -11.768 2.221 -4.370 1.00 91.69 133 GLU A O 1
ATOM 1046 N N . ALA A 1 134 ? -10.004 2.106 -5.775 1.00 90.06 134 ALA A N 1
ATOM 1047 C CA . ALA A 1 134 ? -9.833 3.543 -5.965 1.00 90.06 134 ALA A CA 1
ATOM 1048 C C . ALA A 1 134 ? -11.118 4.250 -6.431 1.00 90.06 134 ALA A C 1
ATOM 1050 O O . ALA A 1 134 ? -11.448 5.314 -5.914 1.00 90.06 134 ALA A O 1
ATOM 1051 N N . ALA A 1 135 ? -11.879 3.607 -7.324 1.00 90.94 135 ALA A N 1
ATOM 1052 C CA . ALA A 1 135 ? -13.122 4.125 -7.900 1.00 90.94 135 ALA A CA 1
ATOM 1053 C C . ALA A 1 135 ? -14.175 4.530 -6.853 1.00 90.94 135 ALA A C 1
ATOM 1055 O O . ALA A 1 135 ? -15.063 5.337 -7.123 1.00 90.94 135 ALA A O 1
ATOM 1056 N N . GLY A 1 136 ? -14.117 3.939 -5.655 1.00 91.00 136 GLY A N 1
ATOM 1057 C CA . GLY A 1 136 ? -15.065 4.212 -4.582 1.00 91.00 136 GLY A CA 1
ATOM 1058 C C . GLY A 1 136 ? -14.734 5.441 -3.734 1.00 91.00 136 GLY A C 1
ATOM 1059 O O . GLY A 1 136 ? -15.517 5.733 -2.824 1.00 91.00 136 GLY A O 1
ATOM 1060 N N . TYR A 1 137 ? -13.590 6.098 -3.938 1.00 94.75 137 TYR A N 1
ATOM 1061 C CA . TYR A 1 137 ? -13.112 7.205 -3.105 1.00 94.75 137 TYR A CA 1
ATOM 1062 C C . TYR A 1 137 ? -13.398 8.561 -3.757 1.00 94.75 137 TYR A C 1
ATOM 1064 O O . TYR A 1 137 ? -12.750 8.943 -4.724 1.00 94.75 137 TYR A O 1
ATOM 1072 N N . ASP A 1 138 ? -14.361 9.292 -3.192 1.00 96.31 138 ASP A N 1
ATOM 1073 C CA . ASP A 1 138 ? -14.652 10.683 -3.547 1.00 96.31 138 ASP A CA 1
ATOM 1074 C C . ASP A 1 138 ? -13.920 11.619 -2.576 1.00 96.31 138 ASP A C 1
ATOM 1076 O O . ASP A 1 138 ? -14.173 11.581 -1.370 1.00 96.31 138 ASP A O 1
ATOM 1080 N N . ASP A 1 139 ? -12.997 12.435 -3.091 1.00 96.31 139 ASP A N 1
ATOM 1081 C CA . ASP A 1 139 ? -12.128 13.274 -2.257 1.00 96.31 139 ASP A CA 1
ATOM 1082 C C . ASP A 1 139 ? -12.910 14.331 -1.453 1.00 96.31 139 ASP A C 1
ATOM 1084 O O . ASP A 1 139 ? -12.556 14.589 -0.304 1.00 96.31 139 ASP A O 1
ATOM 1088 N N . ASN A 1 140 ? -14.008 14.883 -1.991 1.00 98.06 140 ASN A N 1
ATOM 1089 C CA . ASN A 1 140 ? -14.820 15.867 -1.263 1.00 98.06 140 ASN A CA 1
ATOM 1090 C C . ASN A 1 140 ? -15.555 15.202 -0.092 1.00 98.06 140 ASN A C 1
ATOM 1092 O O . ASN A 1 140 ? -15.551 15.712 1.026 1.00 98.06 140 ASN A O 1
ATOM 1096 N N . ALA A 1 141 ? -16.150 14.030 -0.325 1.00 98.38 141 ALA A N 1
ATOM 1097 C CA . ALA A 1 141 ? -16.818 13.267 0.723 1.00 98.38 141 ALA A CA 1
ATOM 1098 C C . ALA A 1 141 ? -15.832 12.795 1.806 1.00 98.38 141 ALA A C 1
ATOM 1100 O O . ALA A 1 141 ? -16.183 12.749 2.986 1.00 98.38 141 ALA A O 1
ATOM 1101 N N . ILE A 1 142 ? -14.596 12.460 1.420 1.00 98.56 142 ILE A N 1
ATOM 1102 C CA . ILE A 1 142 ? -13.518 12.122 2.356 1.00 98.56 142 ILE A CA 1
ATOM 1103 C C . ILE A 1 142 ? -13.124 13.337 3.199 1.00 98.56 142 ILE A C 1
ATOM 1105 O O . ILE A 1 142 ? -12.957 13.194 4.413 1.00 98.56 142 ILE A O 1
ATOM 1109 N N . GLU A 1 143 ? -12.980 14.516 2.594 1.00 98.50 143 GLU A N 1
ATOM 1110 C CA . GLU A 1 143 ? -12.648 15.754 3.307 1.00 98.50 143 GLU A CA 1
ATOM 1111 C C . GLU A 1 143 ? -13.756 16.141 4.299 1.00 98.50 143 GLU A C 1
ATOM 1113 O O . GLU A 1 143 ? -13.481 16.403 5.474 1.00 98.50 143 GLU A O 1
ATOM 1118 N N . ASP A 1 144 ? -15.019 16.079 3.877 1.00 98.62 144 ASP A N 1
ATOM 1119 C CA . ASP A 1 144 ? -16.176 16.322 4.743 1.00 98.62 144 ASP A CA 1
ATOM 1120 C C . ASP A 1 144 ? -16.227 15.325 5.911 1.00 98.62 144 ASP A C 1
ATOM 1122 O O . ASP A 1 144 ? -16.370 15.716 7.073 1.00 98.62 144 ASP A O 1
ATOM 1126 N N . GLY A 1 145 ? -16.070 14.030 5.627 1.00 98.62 145 GLY A N 1
ATOM 1127 C CA . GLY A 1 145 ? -16.035 12.969 6.635 1.00 98.62 145 GLY A CA 1
ATOM 1128 C C . GLY A 1 145 ? -14.891 13.135 7.634 1.00 98.62 145 GLY A C 1
ATOM 1129 O O . GLY A 1 145 ? -15.083 12.993 8.843 1.00 98.62 145 GLY A O 1
ATOM 1130 N N . THR A 1 146 ? -13.719 13.525 7.135 1.00 98.69 146 THR A N 1
ATOM 1131 C CA . THR A 1 146 ? -12.532 13.842 7.935 1.00 98.69 146 THR A CA 1
ATOM 1132 C C . THR A 1 146 ? -12.815 14.983 8.909 1.00 98.69 146 THR A C 1
ATOM 1134 O O . THR A 1 146 ? -12.600 14.841 10.116 1.00 98.69 146 THR A O 1
ATOM 1137 N N . ASN A 1 147 ? -13.364 16.093 8.415 1.00 98.69 147 ASN A N 1
ATOM 1138 C CA . ASN A 1 147 ? -13.711 17.247 9.242 1.00 98.69 147 ASN A CA 1
ATOM 1139 C C . ASN A 1 147 ? -14.773 16.900 10.294 1.00 98.69 147 ASN A C 1
ATOM 1141 O O . ASN A 1 147 ? -14.654 17.310 11.450 1.00 98.69 147 ASN A O 1
ATOM 1145 N N . ASN A 1 148 ? -15.776 16.102 9.924 1.00 98.62 148 ASN A N 1
ATOM 1146 C CA . ASN A 1 148 ? -16.817 15.648 10.845 1.00 98.62 148 ASN A CA 1
ATOM 1147 C C . ASN A 1 148 ? -16.247 14.785 11.979 1.00 98.62 148 ASN A C 1
ATOM 1149 O O . ASN A 1 148 ? -16.592 15.001 13.141 1.00 98.62 148 ASN A O 1
ATOM 1153 N N . LEU A 1 149 ? -15.350 13.843 11.672 1.00 98.62 149 LEU A N 1
ATOM 1154 C CA . LEU A 1 149 ? -14.710 12.991 12.679 1.00 98.62 149 LEU A CA 1
ATOM 1155 C C . LEU A 1 149 ? -13.814 13.799 13.627 1.00 98.62 149 LEU A C 1
ATOM 1157 O O . LEU A 1 149 ? -13.886 13.611 14.840 1.00 98.62 149 LEU A O 1
ATOM 1161 N N . LEU A 1 150 ? -13.026 14.742 13.106 1.00 98.69 150 LEU A N 1
ATOM 1162 C CA . LEU A 1 150 ? -12.188 15.621 13.930 1.00 98.69 150 LEU A CA 1
ATOM 1163 C C . LEU A 1 150 ? -13.015 16.517 14.866 1.00 98.69 150 LEU A C 1
ATOM 1165 O O . LEU A 1 150 ? -12.603 16.772 15.996 1.00 98.69 150 LEU A O 1
ATOM 1169 N N . GLN A 1 151 ? -14.188 16.979 14.424 1.00 98.56 151 GLN A N 1
ATOM 1170 C CA . GLN A 1 151 ? -15.102 17.769 15.257 1.00 98.56 151 GLN A CA 1
ATOM 1171 C C . GLN A 1 151 ? -15.845 16.924 16.295 1.00 98.56 151 GLN A C 1
ATOM 1173 O O . GLN A 1 151 ? -16.084 17.401 17.404 1.00 98.56 151 GLN A O 1
ATOM 1178 N N . ALA A 1 152 ? -16.224 15.692 15.947 1.00 98.38 152 ALA A N 1
ATOM 1179 C CA . ALA A 1 152 ? -16.928 14.784 16.849 1.00 98.38 152 ALA A CA 1
ATOM 1180 C C . ALA A 1 152 ? -16.021 14.250 17.969 1.00 98.38 152 ALA A C 1
ATOM 1182 O O . ALA A 1 152 ? -16.502 14.023 19.079 1.00 98.38 152 ALA A O 1
ATOM 1183 N N . TYR A 1 153 ? -14.723 14.091 17.692 1.00 98.31 153 TYR A N 1
ATOM 1184 C CA . TYR A 1 153 ? -13.745 13.495 18.605 1.00 98.31 153 TYR A CA 1
ATOM 1185 C C . TYR A 1 153 ? -12.508 14.396 18.812 1.00 98.31 153 TYR A C 1
ATOM 1187 O O . TYR A 1 153 ? -11.382 13.974 18.532 1.00 98.31 153 TYR A O 1
ATOM 1195 N N . PRO A 1 154 ? -12.674 15.638 19.309 1.00 98.00 154 PRO A N 1
ATOM 1196 C CA . PRO A 1 154 ? -11.606 16.645 19.324 1.00 98.00 154 PRO A CA 1
ATOM 1197 C C . PRO A 1 154 ? -10.422 16.286 20.236 1.00 98.00 154 PRO A C 1
ATOM 1199 O O . PRO A 1 154 ? -9.296 16.713 19.980 1.00 98.00 154 PRO A O 1
ATOM 1202 N N . ASP A 1 155 ? -10.666 15.488 21.278 1.00 98.06 155 ASP A N 1
ATOM 1203 C CA . ASP A 1 155 ? -9.650 15.064 22.247 1.00 98.06 155 ASP A CA 1
ATOM 1204 C C . ASP A 1 155 ? -9.079 13.663 21.945 1.00 98.06 155 ASP A C 1
ATOM 1206 O O . ASP A 1 155 ? -8.149 13.209 22.620 1.00 98.06 155 ASP A O 1
ATOM 1210 N N . ASN A 1 156 ? -9.595 12.971 20.921 1.00 98.50 156 ASN A N 1
ATOM 1211 C CA . ASN A 1 156 ? -9.173 11.616 20.583 1.00 98.50 156 ASN A CA 1
ATOM 1212 C C . ASN A 1 156 ? -7.945 11.635 19.664 1.00 98.50 156 ASN A C 1
ATOM 1214 O O . ASN A 1 156 ? -8.013 11.959 18.473 1.00 98.50 156 ASN A O 1
ATOM 1218 N N . ARG A 1 157 ? -6.793 11.235 20.210 1.00 97.94 157 ARG A N 1
ATOM 1219 C CA . ARG A 1 157 ? -5.515 11.287 19.486 1.00 97.94 157 ARG A CA 1
ATOM 1220 C C . ARG A 1 157 ? -5.455 10.284 18.336 1.00 97.94 157 ARG A C 1
ATOM 1222 O O . ARG A 1 157 ? -4.769 10.552 17.350 1.00 97.94 157 ARG A O 1
ATOM 1229 N N . LEU A 1 158 ? -6.154 9.149 18.445 1.00 97.06 158 LEU A N 1
ATOM 1230 C CA . LEU A 1 158 ? -6.231 8.167 17.363 1.00 97.06 158 LEU A CA 1
ATOM 1231 C C . LEU A 1 158 ? -7.029 8.702 16.186 1.00 97.06 158 LEU A C 1
ATOM 1233 O O . LEU A 1 158 ? -6.530 8.647 15.068 1.00 97.06 158 LEU A O 1
ATOM 1237 N N . VAL A 1 159 ? -8.219 9.257 16.427 1.00 98.25 159 VAL A N 1
ATOM 1238 C CA . VAL A 1 159 ? -9.033 9.850 15.354 1.00 98.25 159 VAL A CA 1
ATOM 1239 C C . VAL A 1 159 ? -8.250 10.956 14.659 1.00 98.25 159 VAL A C 1
ATOM 1241 O O . VAL A 1 159 ? -8.175 10.967 13.432 1.00 98.25 159 VAL A O 1
ATOM 1244 N N . LYS A 1 160 ? -7.575 11.819 15.427 1.00 98.12 160 LYS A N 1
ATOM 1245 C CA . LYS A 1 160 ? -6.705 12.854 14.866 1.00 98.12 160 LYS A CA 1
ATOM 1246 C C . LYS A 1 160 ? -5.624 12.277 13.945 1.00 98.12 160 LYS A C 1
ATOM 1248 O O . LYS A 1 160 ? -5.505 12.715 12.806 1.00 98.12 160 LYS A O 1
ATOM 1253 N N . HIS A 1 161 ? -4.882 11.264 14.398 1.00 96.75 161 HIS A N 1
ATOM 1254 C CA . HIS A 1 161 ? -3.860 10.604 13.577 1.00 96.75 161 HIS A CA 1
ATOM 1255 C C . HIS A 1 161 ? -4.453 9.943 12.321 1.00 96.75 161 HIS A C 1
ATOM 1257 O O . HIS A 1 161 ? -3.914 10.103 11.226 1.00 96.75 161 HIS A O 1
ATOM 1263 N N . LEU A 1 162 ? -5.566 9.220 12.465 1.00 97.19 162 LEU A N 1
ATOM 1264 C CA . LEU A 1 162 ? -6.238 8.543 11.357 1.00 97.19 162 LEU A CA 1
ATOM 1265 C C . LEU A 1 162 ? -6.686 9.529 10.281 1.00 97.19 162 LEU A C 1
ATOM 1267 O O . LEU A 1 162 ? -6.547 9.245 9.095 1.00 97.19 162 LEU A O 1
ATOM 1271 N N . MET A 1 163 ? -7.212 10.678 10.686 1.00 98.38 163 MET A N 1
ATOM 1272 C CA . MET A 1 163 ? -7.745 11.679 9.775 1.00 98.38 163 MET A CA 1
ATOM 1273 C C . MET A 1 163 ? -6.644 12.540 9.151 1.00 98.38 163 MET A C 1
ATOM 1275 O O . MET A 1 163 ? -6.539 12.612 7.931 1.00 98.38 163 MET A O 1
ATOM 1279 N N . GLU A 1 164 ? -5.767 13.139 9.954 1.00 97.31 164 GLU A N 1
ATOM 1280 C CA . GLU A 1 164 ? -4.742 14.062 9.447 1.00 97.31 164 GLU A CA 1
ATOM 1281 C C . GLU A 1 164 ? -3.627 13.328 8.681 1.00 97.31 164 GLU A C 1
ATOM 1283 O O . GLU A 1 164 ? -3.190 13.777 7.618 1.00 97.31 164 GLU A O 1
ATOM 1288 N N . ASN A 1 165 ? -3.198 12.162 9.173 1.00 95.12 165 ASN A N 1
ATOM 1289 C CA . ASN A 1 165 ? -2.069 11.439 8.589 1.00 95.12 165 ASN A CA 1
ATOM 1290 C C . ASN A 1 165 ? -2.546 10.315 7.672 1.00 95.12 165 ASN A C 1
ATOM 1292 O O . ASN A 1 165 ? -2.298 10.351 6.468 1.00 95.12 165 ASN A O 1
ATOM 1296 N N . CYS A 1 166 ? -3.248 9.311 8.206 1.00 95.12 166 CYS A N 1
ATOM 1297 C CA . CYS A 1 166 ? -3.568 8.121 7.416 1.00 95.12 166 CYS A CA 1
ATOM 1298 C C . CYS A 1 166 ? -4.498 8.441 6.238 1.00 95.12 166 CYS A C 1
ATOM 1300 O O . CYS A 1 166 ? -4.243 7.986 5.126 1.00 95.12 166 CYS A O 1
ATOM 1302 N N . CYS A 1 167 ? -5.558 9.214 6.467 1.00 96.56 167 CYS A N 1
ATOM 1303 C CA . CYS A 1 167 ? -6.562 9.545 5.461 1.00 96.56 167 CYS A CA 1
ATOM 1304 C C . CYS A 1 167 ? -6.052 10.603 4.471 1.00 96.56 167 CYS A C 1
ATOM 1306 O O . CYS A 1 167 ? -6.027 10.346 3.264 1.00 96.56 167 CYS A O 1
ATOM 1308 N N . MET A 1 168 ? -5.604 11.758 4.978 1.00 96.75 168 MET A N 1
ATOM 1309 C CA . MET A 1 168 ? -5.288 12.922 4.139 1.00 96.75 168 MET A CA 1
ATOM 1310 C C . MET A 1 168 ? -3.851 12.960 3.613 1.00 96.75 168 MET A C 1
ATOM 1312 O O . MET A 1 168 ? -3.623 13.532 2.552 1.00 96.75 168 MET A O 1
ATOM 1316 N N . THR A 1 169 ? -2.887 12.341 4.304 1.00 94.88 169 THR A N 1
ATOM 1317 C CA . THR A 1 169 ? -1.478 12.338 3.867 1.00 94.88 169 THR A CA 1
ATOM 1318 C C . THR A 1 169 ? -1.116 11.042 3.147 1.00 94.88 169 THR A C 1
ATOM 1320 O O . THR A 1 169 ? -0.646 11.067 2.014 1.00 94.88 169 THR A O 1
ATOM 1323 N N . TYR A 1 170 ? -1.355 9.891 3.779 1.00 92.19 170 TYR A N 1
ATOM 1324 C CA . TYR A 1 170 ? -0.988 8.587 3.212 1.00 92.19 170 TYR A CA 1
ATOM 1325 C C . TYR A 1 170 ? -2.044 8.022 2.265 1.00 92.19 170 TYR A C 1
ATOM 1327 O O . TYR A 1 170 ? -1.789 7.025 1.593 1.00 92.19 170 TYR A O 1
ATOM 1335 N N . THR A 1 171 ? -3.233 8.629 2.206 1.00 93.75 171 THR A N 1
ATOM 1336 C CA . THR A 1 171 ? -4.359 8.161 1.382 1.00 93.75 171 THR A CA 1
ATOM 1337 C C . THR A 1 171 ? -4.748 6.703 1.656 1.00 93.75 171 THR A C 1
ATOM 1339 O O . THR A 1 171 ? -5.191 5.978 0.770 1.00 93.75 171 THR A O 1
ATOM 1342 N N . CYS A 1 172 ? -4.591 6.264 2.910 1.00 92.75 172 CYS A N 1
ATOM 1343 C CA . CYS A 1 172 ? -4.842 4.894 3.343 1.00 92.75 172 CYS A CA 1
ATOM 1344 C C . CYS A 1 172 ? -6.300 4.490 3.048 1.00 92.75 172 CYS A C 1
ATOM 1346 O O . CYS A 1 172 ? -7.218 5.116 3.592 1.00 92.75 172 CYS A O 1
ATOM 1348 N N . PRO A 1 173 ? -6.534 3.419 2.263 1.00 93.38 173 PRO A N 1
ATOM 1349 C CA . PRO A 1 173 ? -7.874 2.940 1.920 1.00 93.38 173 PRO A CA 1
ATOM 1350 C C . PRO A 1 173 ? -8.785 2.723 3.137 1.00 93.38 173 PRO A C 1
ATOM 1352 O O . PRO A 1 173 ? -9.947 3.129 3.132 1.00 93.38 173 PRO A O 1
ATOM 1355 N N . ALA A 1 174 ? -8.252 2.137 4.214 1.00 94.25 174 ALA A N 1
ATOM 1356 C CA . ALA A 1 174 ? -9.007 1.878 5.437 1.00 94.25 174 ALA A CA 1
ATOM 1357 C C . ALA A 1 174 ? -9.361 3.180 6.185 1.00 94.25 174 ALA A C 1
ATOM 1359 O O . ALA A 1 174 ? -10.494 3.358 6.624 1.00 94.25 174 ALA A O 1
ATOM 1360 N N . ALA A 1 175 ? -8.435 4.141 6.280 1.00 96.12 175 ALA A N 1
ATOM 1361 C CA . ALA A 1 175 ? -8.714 5.421 6.940 1.00 96.12 175 ALA A CA 1
ATOM 1362 C C . ALA A 1 175 ? -9.728 6.263 6.145 1.00 96.12 175 ALA A C 1
ATOM 1364 O O . ALA A 1 175 ? -10.624 6.871 6.729 1.00 96.12 175 ALA A O 1
ATOM 1365 N N . ARG A 1 176 ? -9.644 6.228 4.809 1.00 97.38 176 ARG A N 1
ATOM 1366 C CA . ARG A 1 176 ? -10.631 6.847 3.911 1.00 97.38 176 ARG A CA 1
ATOM 1367 C C . ARG A 1 176 ? -12.003 6.184 4.023 1.00 97.38 176 ARG A C 1
ATOM 1369 O O . ARG A 1 176 ? -13.018 6.869 4.000 1.00 97.38 176 ARG A O 1
ATOM 1376 N N . ASN A 1 177 ? -12.055 4.866 4.205 1.00 97.38 177 ASN A N 1
ATOM 1377 C CA . ASN A 1 177 ? -13.305 4.150 4.465 1.00 97.38 177 ASN A CA 1
ATOM 1378 C C . ASN A 1 177 ? -13.957 4.556 5.793 1.00 97.38 177 ASN A C 1
ATOM 1380 O O . ASN A 1 177 ? -15.174 4.737 5.827 1.00 97.38 177 ASN A O 1
ATOM 1384 N N . LEU A 1 178 ? -13.164 4.778 6.847 1.00 97.94 178 LEU A N 1
ATOM 1385 C CA . LEU A 1 178 ? -13.660 5.354 8.099 1.00 97.94 178 LEU A CA 1
ATOM 1386 C C . LEU A 1 178 ? -14.233 6.764 7.885 1.00 97.94 178 LEU A C 1
ATOM 1388 O O . LEU A 1 178 ? -15.344 7.028 8.337 1.00 97.94 178 LEU A O 1
ATOM 1392 N N . ALA A 1 179 ? -13.535 7.641 7.155 1.00 98.44 179 ALA A N 1
ATOM 1393 C CA . ALA A 1 179 ? -14.047 8.977 6.821 1.00 98.44 179 ALA A CA 1
ATOM 1394 C C . ALA A 1 179 ? -15.374 8.915 6.041 1.00 98.44 179 ALA A C 1
ATOM 1396 O O . ALA A 1 179 ? -16.289 9.691 6.298 1.00 98.44 179 ALA A O 1
ATOM 1397 N N . LEU A 1 180 ? -15.518 7.932 5.149 1.00 98.25 180 LEU A N 1
ATOM 1398 C CA . LEU A 1 180 ? -16.747 7.667 4.395 1.00 98.25 180 LEU A CA 1
ATOM 1399 C C . LEU A 1 180 ? -17.813 6.883 5.186 1.00 98.25 180 LEU A C 1
ATOM 1401 O O . LEU A 1 180 ? -18.873 6.578 4.636 1.00 98.25 180 LEU A O 1
ATOM 1405 N N . GLY A 1 181 ? -17.550 6.523 6.446 1.00 97.62 181 GLY A N 1
ATOM 1406 C CA . GLY A 1 181 ? -18.488 5.802 7.310 1.00 97.62 181 GLY A CA 1
ATOM 1407 C C . GLY A 1 181 ? -18.850 4.399 6.813 1.00 97.62 181 GLY A C 1
ATOM 1408 O O . GLY A 1 181 ? -19.991 3.961 6.977 1.00 97.62 181 GLY A O 1
ATOM 1409 N N . ARG A 1 182 ? -17.919 3.686 6.166 1.00 97.38 182 ARG A N 1
ATOM 1410 C CA . ARG A 1 182 ? -18.179 2.363 5.575 1.00 97.38 182 ARG A CA 1
ATOM 1411 C C . ARG A 1 182 ? -17.094 1.336 5.875 1.00 97.38 182 ARG A C 1
ATOM 1413 O O . ARG A 1 182 ? -15.931 1.677 6.027 1.00 97.38 182 ARG A O 1
ATOM 1420 N N . TRP A 1 183 ? -17.485 0.061 5.892 1.00 96.50 183 TRP A N 1
ATOM 1421 C CA . TRP A 1 183 ? -16.580 -1.090 5.832 1.00 96.50 183 TRP A CA 1
ATOM 1422 C C . TRP A 1 183 ? -15.502 -1.134 6.934 1.00 96.50 183 TRP A C 1
ATOM 1424 O O . TRP A 1 183 ? -15.831 -1.199 8.120 1.00 96.50 183 TRP A O 1
ATOM 1434 N N . GLU A 1 184 ? -14.227 -1.194 6.541 1.00 95.81 184 GLU A N 1
ATOM 1435 C CA . GLU A 1 184 ? -13.081 -1.351 7.431 1.00 95.81 184 GLU A CA 1
ATOM 1436 C C . GLU A 1 184 ? -12.674 -0.021 8.072 1.00 95.81 184 GLU A C 1
ATOM 1438 O O . GLU A 1 184 ? -12.434 0.965 7.381 1.00 95.81 184 GLU A O 1
ATOM 1443 N N . CYS A 1 185 ? -12.547 -0.038 9.396 1.00 96.69 185 CYS A N 1
ATOM 1444 C CA . CYS A 1 185 ? -12.019 1.037 10.221 1.00 96.69 185 CYS A CA 1
ATOM 1445 C C . CYS A 1 185 ? -10.683 0.585 10.850 1.00 96.69 185 CYS A C 1
ATOM 1447 O O . CYS A 1 185 ? -10.667 -0.370 11.638 1.00 96.69 185 CYS A O 1
ATOM 1449 N N . PRO A 1 186 ? -9.552 1.223 10.497 1.00 96.12 186 PRO A N 1
ATOM 1450 C CA . PRO A 1 186 ? -8.242 0.839 11.007 1.00 96.12 186 PRO A CA 1
ATOM 1451 C C . PRO A 1 186 ? -8.036 1.369 12.428 1.00 96.12 186 PRO A C 1
ATOM 1453 O O . PRO A 1 186 ? -8.388 2.506 12.745 1.00 96.12 186 PRO A O 1
ATOM 1456 N N . VAL A 1 187 ? -7.420 0.557 13.282 1.00 96.81 187 VAL A N 1
ATOM 1457 C CA . VAL A 1 187 ? -7.161 0.874 14.691 1.00 96.81 187 VAL A CA 1
ATOM 1458 C C . VAL A 1 187 ? -5.677 0.652 14.995 1.00 96.81 187 VAL A C 1
ATOM 1460 O O . VAL A 1 187 ? -5.312 -0.392 15.545 1.00 96.81 187 VAL A O 1
ATOM 1463 N N . PRO A 1 188 ? -4.797 1.612 14.643 1.00 95.25 188 PRO A N 1
ATOM 1464 C CA . PRO A 1 188 ? -3.395 1.524 15.004 1.00 95.25 188 PRO A CA 1
ATOM 1465 C C . PRO A 1 188 ? -3.243 1.636 16.523 1.00 95.25 188 PRO A C 1
ATOM 1467 O O . PRO A 1 188 ? -3.848 2.491 17.169 1.00 95.25 188 PRO A O 1
ATOM 1470 N N . VAL A 1 189 ? -2.436 0.763 17.113 1.00 94.88 189 VAL A N 1
ATOM 1471 C CA . VAL A 1 189 ? -2.263 0.636 18.565 1.00 94.88 189 VAL A CA 1
ATOM 1472 C C . VAL A 1 189 ? -0.816 0.551 19.013 1.00 94.88 189 VAL A C 1
ATOM 1474 O O . VAL A 1 189 ? -0.510 0.930 20.144 1.00 94.88 189 VAL A O 1
ATOM 1477 N N . SER A 1 190 ? 0.084 0.058 18.169 1.00 94.06 190 SER A N 1
ATOM 1478 C CA . SER A 1 190 ? 1.437 -0.302 18.565 1.00 94.06 190 SER A CA 1
ATOM 1479 C C . SER A 1 190 ? 2.480 0.665 18.005 1.00 94.06 190 SER A C 1
ATOM 1481 O O . SER A 1 190 ? 2.738 0.678 16.803 1.00 94.06 190 SER A O 1
ATOM 1483 N N . PRO A 1 191 ? 3.174 1.437 18.861 1.00 92.88 191 PRO A N 1
ATOM 1484 C CA . PRO A 1 191 ? 4.273 2.299 18.426 1.00 92.88 191 PRO A CA 1
ATOM 1485 C C . PRO A 1 191 ? 5.591 1.529 18.203 1.00 92.88 191 PRO A C 1
ATOM 1487 O O . PRO A 1 191 ? 6.602 2.119 17.830 1.00 92.88 191 PRO A O 1
ATOM 1490 N N . ALA A 1 192 ? 5.630 0.215 18.458 1.00 92.25 192 ALA A N 1
ATOM 1491 C CA . ALA A 1 192 ? 6.855 -0.583 18.422 1.00 92.25 192 ALA A CA 1
ATOM 1492 C C . ALA A 1 192 ? 6.632 -1.959 17.789 1.00 92.25 192 ALA A C 1
ATOM 1494 O O . ALA A 1 192 ? 5.564 -2.550 17.904 1.00 92.25 192 ALA A O 1
ATOM 1495 N N . CYS A 1 193 ? 7.664 -2.513 17.159 1.00 92.75 193 CYS A N 1
ATOM 1496 C CA . CYS A 1 193 ? 7.636 -3.863 16.604 1.00 92.75 193 CYS A CA 1
ATOM 1497 C C . CYS A 1 193 ? 8.739 -4.714 17.234 1.00 92.75 193 CYS A C 1
ATOM 1499 O O . CYS A 1 193 ? 9.790 -4.200 17.609 1.00 92.75 193 CYS A O 1
ATOM 1501 N N . ASN A 1 194 ? 8.495 -6.016 17.359 1.00 92.88 194 ASN A N 1
ATOM 1502 C CA . ASN A 1 194 ? 9.495 -6.997 17.786 1.00 92.88 194 ASN A CA 1
ATOM 1503 C C . ASN A 1 194 ? 10.080 -7.806 16.615 1.00 92.88 194 ASN A C 1
ATOM 1505 O O . ASN A 1 194 ? 10.788 -8.784 16.846 1.00 92.88 194 ASN A O 1
ATOM 1509 N N . ALA A 1 195 ? 9.783 -7.403 15.379 1.00 90.38 195 ALA A N 1
ATOM 1510 C CA . ALA A 1 195 ? 10.441 -7.873 14.171 1.00 90.38 195 ALA A CA 1
ATOM 1511 C C . ALA A 1 195 ? 11.371 -6.780 13.624 1.00 90.38 195 ALA A C 1
ATOM 1513 O O . ALA A 1 195 ? 11.115 -5.590 13.809 1.00 90.38 195 ALA A O 1
ATOM 1514 N N . ASN A 1 196 ? 12.430 -7.197 12.930 1.00 88.38 196 ASN A N 1
ATOM 1515 C CA . ASN A 1 196 ? 13.408 -6.306 12.305 1.00 88.38 196 ASN A CA 1
ATOM 1516 C C . ASN A 1 196 ? 13.427 -6.524 10.785 1.00 88.38 196 ASN A C 1
ATOM 1518 O O . ASN A 1 196 ? 14.414 -6.990 10.218 1.00 88.38 196 ASN A O 1
ATOM 1522 N N . CYS A 1 197 ? 12.275 -6.311 10.146 1.00 87.75 197 CYS A N 1
ATOM 1523 C CA . CYS A 1 197 ? 12.120 -6.519 8.709 1.00 87.75 197 CYS A CA 1
ATOM 1524 C C . CYS A 1 197 ? 12.986 -5.514 7.940 1.00 87.75 197 CYS A C 1
ATOM 1526 O O . CYS A 1 197 ? 12.819 -4.315 8.134 1.00 87.75 197 CYS A O 1
ATOM 1528 N N . ILE A 1 198 ? 13.837 -5.999 7.025 1.00 84.69 198 ILE A N 1
ATOM 1529 C CA . ILE A 1 198 ? 14.682 -5.153 6.157 1.00 84.69 198 ILE A CA 1
ATOM 1530 C C . ILE A 1 198 ? 13.820 -4.126 5.403 1.00 84.69 198 ILE A C 1
ATOM 1532 O O . ILE A 1 198 ? 14.162 -2.954 5.320 1.00 84.69 198 ILE A O 1
ATOM 1536 N N . GLY A 1 199 ? 12.653 -4.557 4.917 1.00 83.38 199 GLY A N 1
ATOM 1537 C CA . GLY A 1 199 ? 11.692 -3.691 4.238 1.00 83.38 199 GLY A CA 1
ATOM 1538 C C . GLY A 1 199 ? 10.549 -3.188 5.100 1.00 83.38 199 GLY A C 1
ATOM 1539 O O . GLY A 1 199 ? 9.406 -3.187 4.651 1.00 83.38 199 GLY A O 1
ATOM 1540 N N . CYS A 1 200 ? 10.812 -2.819 6.354 1.00 88.50 200 CYS A N 1
ATOM 1541 C CA . CYS A 1 200 ? 9.766 -2.254 7.194 1.00 88.50 200 CYS A CA 1
ATOM 1542 C C . CYS A 1 200 ? 9.318 -0.894 6.636 1.00 88.50 200 CYS A C 1
ATOM 1544 O O . CYS A 1 200 ? 10.089 0.060 6.581 1.00 88.50 200 CYS A O 1
ATOM 1546 N N . ILE A 1 201 ? 8.048 -0.810 6.236 1.00 88.31 201 ILE A N 1
ATOM 1547 C CA . ILE A 1 201 ? 7.454 0.419 5.690 1.00 88.31 201 ILE A CA 1
ATOM 1548 C C . ILE A 1 201 ? 7.231 1.497 6.754 1.00 88.31 201 ILE A C 1
ATOM 1550 O O . ILE A 1 201 ? 6.985 2.650 6.405 1.00 88.31 201 ILE A O 1
ATOM 1554 N N . SER A 1 202 ? 7.280 1.094 8.032 1.00 89.12 202 SER A N 1
ATOM 1555 C CA . SER A 1 202 ? 6.940 1.929 9.180 1.00 89.12 202 SER A CA 1
ATOM 1556 C C . SER A 1 202 ? 8.142 2.381 10.015 1.00 89.12 202 SER A C 1
ATOM 1558 O O . SER A 1 202 ? 7.972 3.045 11.037 1.00 89.12 202 SER A O 1
ATOM 1560 N N . PHE A 1 203 ? 9.323 1.837 9.731 1.00 88.81 203 PHE A N 1
ATOM 1561 C CA . PHE A 1 203 ? 10.543 2.118 10.476 1.00 88.81 203 PHE A CA 1
ATOM 1562 C C . PHE A 1 203 ? 11.758 1.731 9.638 1.00 88.81 203 PHE A C 1
ATOM 1564 O O . PHE A 1 203 ? 11.898 0.573 9.253 1.00 88.81 203 PHE A O 1
ATOM 1571 N N . GLN A 1 204 ? 12.660 2.679 9.420 1.00 88.38 204 GLN A N 1
ATOM 1572 C CA . GLN A 1 204 ? 13.957 2.463 8.794 1.00 88.38 204 GLN A CA 1
ATOM 1573 C C . GLN A 1 204 ? 15.032 3.003 9.749 1.00 88.38 204 GLN A C 1
ATOM 1575 O O . GLN A 1 204 ? 14.783 4.024 10.399 1.00 88.38 204 GLN A O 1
ATOM 1580 N N . PRO A 1 205 ? 16.175 2.314 9.909 1.00 85.25 205 PRO A N 1
ATOM 1581 C CA . PRO A 1 205 ? 17.297 2.819 10.698 1.00 85.25 205 PRO A CA 1
ATOM 1582 C C . PRO A 1 205 ? 17.759 4.209 10.233 1.00 85.25 205 PRO A C 1
ATOM 1584 O O . PRO A 1 205 ? 17.679 4.530 9.053 1.00 85.25 205 PRO A O 1
ATOM 1587 N N . GLU A 1 206 ? 18.263 5.032 11.156 1.00 84.25 206 GLU A N 1
ATOM 1588 C CA . GLU A 1 206 ? 18.699 6.408 10.850 1.00 84.25 206 GLU A CA 1
ATOM 1589 C C . GLU A 1 206 ? 19.905 6.471 9.897 1.00 84.25 206 GLU A C 1
ATOM 1591 O O . GLU A 1 206 ? 20.127 7.491 9.247 1.00 84.25 206 GLU A O 1
ATOM 1596 N N . ASP A 1 207 ? 20.699 5.403 9.831 1.00 85.88 207 ASP A N 1
ATOM 1597 C CA . ASP A 1 207 ? 21.855 5.264 8.947 1.00 85.88 207 ASP A CA 1
ATOM 1598 C C . ASP A 1 207 ? 21.497 4.766 7.537 1.00 85.88 207 ASP A C 1
ATOM 1600 O O . ASP A 1 207 ? 22.360 4.769 6.656 1.00 85.88 207 ASP A O 1
ATOM 1604 N N . GLU A 1 208 ? 20.237 4.391 7.296 1.00 84.12 208 GLU A N 1
ATOM 1605 C CA . GLU A 1 208 ? 19.754 3.972 5.982 1.00 84.12 208 GLU A CA 1
ATOM 1606 C C . GLU A 1 208 ? 19.293 5.156 5.123 1.00 84.12 208 GLU A C 1
ATOM 1608 O O . GLU A 1 208 ? 18.778 6.168 5.596 1.00 84.12 208 GLU A O 1
ATOM 1613 N N . THR A 1 209 ? 19.458 5.016 3.807 1.00 83.25 209 THR A N 1
ATOM 1614 C CA . THR A 1 209 ? 19.033 6.043 2.832 1.00 83.25 209 THR A CA 1
ATOM 1615 C C . THR A 1 209 ? 17.573 5.896 2.406 1.00 83.25 209 THR A C 1
ATOM 1617 O O . THR A 1 209 ? 16.977 6.843 1.890 1.00 83.25 209 THR A O 1
ATOM 1620 N N . ILE A 1 210 ? 16.989 4.714 2.617 1.00 83.62 210 ILE A N 1
ATOM 1621 C CA . ILE A 1 210 ? 15.581 4.441 2.342 1.00 83.62 210 ILE A CA 1
ATOM 1622 C C . ILE A 1 210 ? 14.768 4.935 3.534 1.00 83.62 210 ILE A C 1
ATOM 1624 O O . ILE A 1 210 ? 14.951 4.473 4.656 1.00 83.62 210 ILE A O 1
ATOM 1628 N N . ILE A 1 211 ? 13.839 5.852 3.281 1.00 84.69 211 ILE A N 1
ATOM 1629 C CA . ILE A 1 211 ? 12.935 6.368 4.309 1.00 84.69 211 ILE A CA 1
ATOM 1630 C C . ILE A 1 211 ? 11.674 5.509 4.424 1.00 84.69 211 ILE A C 1
ATOM 1632 O O . ILE A 1 211 ? 11.210 4.907 3.453 1.00 84.69 211 ILE A O 1
ATOM 1636 N N . SER A 1 212 ? 11.101 5.472 5.626 1.00 87.12 212 SER A N 1
ATOM 1637 C CA . SER A 1 212 ? 9.782 4.872 5.843 1.00 87.12 212 SER A CA 1
ATOM 1638 C C . SER A 1 212 ? 8.715 5.695 5.135 1.00 87.12 212 SER A C 1
ATOM 1640 O O . SER A 1 212 ? 8.743 6.922 5.174 1.00 87.12 212 SER A O 1
ATOM 1642 N N . THR A 1 213 ? 7.764 5.030 4.487 1.00 85.50 213 THR A N 1
ATOM 1643 C CA . THR A 1 213 ? 6.673 5.724 3.789 1.00 85.50 213 THR A CA 1
ATOM 1644 C C . THR A 1 213 ? 5.545 6.156 4.712 1.00 85.50 213 THR A C 1
ATOM 1646 O O . THR A 1 213 ? 4.736 6.997 4.333 1.00 85.50 213 THR A O 1
ATOM 1649 N N . GLN A 1 214 ? 5.437 5.533 5.884 1.00 88.62 214 GLN A N 1
ATOM 1650 C CA . GLN A 1 214 ? 4.389 5.800 6.865 1.00 88.62 214 GLN A CA 1
ATOM 1651 C C . GLN A 1 214 ? 5.022 5.742 8.252 1.00 88.62 214 GLN A C 1
ATOM 1653 O O . GLN A 1 214 ? 5.786 4.827 8.516 1.00 88.62 214 GLN A O 1
ATOM 1658 N N . ASP A 1 215 ? 4.731 6.681 9.143 1.00 88.19 215 ASP A N 1
ATOM 1659 C CA . ASP A 1 215 ? 5.357 6.696 10.467 1.00 88.19 215 ASP A CA 1
ATOM 1660 C C . ASP A 1 215 ? 4.495 5.984 11.510 1.00 88.19 215 ASP A C 1
ATOM 1662 O O . ASP A 1 215 ? 3.266 6.099 11.522 1.00 88.19 215 ASP A O 1
ATOM 1666 N N . ARG A 1 216 ? 5.148 5.281 12.443 1.00 90.94 216 ARG A N 1
ATOM 1667 C CA . ARG A 1 216 ? 4.458 4.690 13.598 1.00 90.94 216 ARG A CA 1
ATOM 1668 C C . ARG A 1 216 ? 3.857 5.768 14.495 1.00 90.94 216 ARG A C 1
ATOM 1670 O O . ARG A 1 216 ? 4.345 6.895 14.582 1.00 90.94 216 ARG A O 1
ATOM 1677 N N . LEU A 1 217 ? 2.854 5.364 15.274 1.00 92.12 217 LEU A N 1
ATOM 1678 C CA . LEU A 1 217 ? 2.348 6.173 16.377 1.00 92.12 217 LEU A CA 1
ATOM 1679 C C . LEU A 1 217 ? 3.482 6.591 17.323 1.00 92.12 217 LEU A C 1
ATOM 1681 O O . LEU A 1 217 ? 4.337 5.791 17.698 1.00 92.12 217 LEU A O 1
ATOM 1685 N N . THR A 1 218 ? 3.432 7.837 17.784 1.00 92.69 218 THR A N 1
ATOM 1686 C CA . THR A 1 218 ? 4.343 8.378 18.808 1.00 92.69 218 THR A CA 1
ATOM 1687 C C . THR A 1 218 ? 3.785 8.233 20.226 1.00 92.69 218 THR A C 1
ATOM 1689 O O . THR A 1 218 ? 4.399 8.666 21.201 1.00 92.69 218 THR A O 1
ATOM 1692 N N . PHE A 1 219 ? 2.613 7.611 20.361 1.00 94.94 219 PHE A N 1
ATOM 1693 C CA . PHE A 1 219 ? 1.904 7.407 21.617 1.00 94.94 219 PHE A CA 1
ATOM 1694 C C . PHE A 1 219 ? 1.291 6.005 21.680 1.00 94.94 219 PHE A C 1
ATOM 1696 O O . PHE A 1 219 ? 1.205 5.289 20.685 1.00 94.94 219 PHE A O 1
ATOM 1703 N N . LYS A 1 220 ? 0.868 5.613 22.883 1.00 95.56 220 LYS A N 1
ATOM 1704 C CA . LYS A 1 220 ? 0.074 4.406 23.120 1.00 95.56 220 LYS A CA 1
ATOM 1705 C C . LYS A 1 220 ? -1.376 4.832 23.345 1.00 95.56 220 LYS A C 1
ATOM 1707 O O . LYS A 1 220 ? -1.599 5.600 24.289 1.00 95.56 220 LYS A O 1
ATOM 1712 N N . PRO A 1 221 ? -2.331 4.392 22.514 1.00 96.25 221 PRO A N 1
ATOM 1713 C CA . PRO A 1 221 ? -3.729 4.707 22.747 1.00 96.25 221 PRO A CA 1
ATOM 1714 C C . PRO A 1 221 ? -4.268 3.961 23.964 1.00 96.25 221 PRO A C 1
ATOM 1716 O O . PRO A 1 221 ? -3.747 2.907 24.351 1.00 96.25 221 PRO A O 1
ATOM 1719 N N . THR A 1 222 ? -5.318 4.508 24.567 1.00 98.19 222 THR A N 1
ATOM 1720 C CA . THR A 1 222 ? -6.072 3.825 25.622 1.00 98.19 222 THR A CA 1
ATOM 1721 C C . THR A 1 222 ? -7.226 3.004 25.044 1.00 98.19 222 THR A C 1
ATOM 1723 O O . THR A 1 222 ? -7.600 3.153 23.879 1.00 98.19 222 THR A O 1
ATOM 1726 N N . SER A 1 223 ? -7.807 2.115 25.855 1.00 98.31 223 SER A N 1
ATOM 1727 C CA . SER A 1 223 ? -9.018 1.381 25.470 1.00 98.31 223 SER A CA 1
ATOM 1728 C C . SER A 1 223 ? -10.192 2.315 25.198 1.00 98.31 223 SER A C 1
ATOM 1730 O O . SER A 1 223 ? -10.979 2.049 24.299 1.00 98.31 223 SER A O 1
ATOM 1732 N N . GLU A 1 224 ? -10.292 3.414 25.941 1.00 98.50 224 GLU A N 1
ATOM 1733 C CA . GLU A 1 224 ? -11.368 4.397 25.819 1.00 98.50 224 GLU A CA 1
ATOM 1734 C C . GLU A 1 224 ? -11.270 5.135 24.483 1.00 98.50 224 GLU A C 1
ATOM 1736 O O . GLU A 1 224 ? -12.267 5.202 23.770 1.00 98.50 224 GLU A O 1
ATOM 1741 N N . GLU A 1 225 ? -10.066 5.585 24.098 1.00 98.31 225 GLU A N 1
ATOM 1742 C CA . GLU A 1 225 ? -9.833 6.204 22.784 1.00 98.31 225 GLU A CA 1
ATOM 1743 C C . GLU A 1 225 ? -10.217 5.260 21.640 1.00 98.31 225 GLU A C 1
ATOM 1745 O O . GLU A 1 225 ? -10.754 5.709 20.635 1.00 98.31 225 GLU A O 1
ATOM 1750 N N . ILE A 1 226 ? -9.970 3.953 21.782 1.00 98.56 226 ILE A N 1
ATOM 1751 C CA . ILE A 1 226 ? -10.357 2.958 20.773 1.00 98.56 226 ILE A CA 1
ATOM 1752 C C . ILE A 1 226 ? -11.881 2.800 20.724 1.00 98.56 226 ILE A C 1
ATOM 1754 O O . ILE A 1 226 ? -12.479 2.853 19.651 1.00 98.56 226 ILE A O 1
ATOM 1758 N N . VAL A 1 227 ? -12.525 2.592 21.873 1.00 98.69 227 VAL A N 1
ATOM 1759 C CA . VAL A 1 227 ? -13.973 2.330 21.974 1.00 98.69 227 VAL A CA 1
ATOM 1760 C C . VAL A 1 227 ? -14.793 3.504 21.431 1.00 98.69 227 VAL A C 1
ATOM 1762 O O . VAL A 1 227 ? -15.795 3.282 20.751 1.00 98.69 227 VAL A O 1
ATOM 1765 N N . GLU A 1 228 ? -14.353 4.733 21.702 1.00 98.50 228 GLU A N 1
ATOM 1766 C CA . GLU A 1 228 ? -15.090 5.974 21.440 1.00 98.50 228 GLU A CA 1
ATOM 1767 C C . GLU A 1 228 ? -15.540 6.139 19.979 1.00 98.50 228 GLU A C 1
ATOM 1769 O O . GLU A 1 228 ? -16.686 6.521 19.734 1.00 98.50 228 GLU A O 1
ATOM 1774 N N . PHE A 1 229 ? -14.682 5.807 19.010 1.00 98.44 229 PHE A N 1
ATOM 1775 C CA . PHE A 1 229 ? -15.021 5.896 17.582 1.00 98.44 229 PHE A CA 1
ATOM 1776 C C . PHE A 1 229 ? -15.372 4.539 16.957 1.00 98.44 229 PHE A C 1
ATOM 1778 O O . PHE A 1 229 ? -16.147 4.479 16.000 1.00 98.44 229 PHE A O 1
ATOM 1785 N N . THR A 1 230 ? -14.855 3.430 17.499 1.00 98.56 230 THR A N 1
ATOM 1786 C CA . THR A 1 230 ? -15.101 2.100 16.918 1.00 98.56 230 THR A CA 1
ATOM 1787 C C . THR A 1 230 ? -16.513 1.588 17.178 1.00 98.56 230 THR A C 1
ATOM 1789 O O . THR A 1 230 ? -17.095 0.985 16.280 1.00 98.56 230 THR A O 1
ATOM 1792 N N . VAL A 1 231 ? -17.106 1.842 18.351 1.00 98.56 231 VAL A N 1
ATOM 1793 C CA . VAL A 1 231 ? -18.490 1.419 18.636 1.00 98.56 231 VAL A CA 1
ATOM 1794 C C . VAL A 1 231 ? -19.493 2.109 17.700 1.00 98.56 231 VAL A C 1
ATOM 1796 O O . VAL A 1 231 ? -20.258 1.391 17.052 1.00 98.56 231 VAL A O 1
ATOM 1799 N N . PRO A 1 232 ? -19.488 3.452 17.543 1.00 98.31 232 PRO A N 1
ATOM 1800 C CA . PRO A 1 232 ? -20.356 4.119 16.571 1.00 98.31 232 PRO A CA 1
ATOM 1801 C C . PRO A 1 232 ? -20.164 3.617 15.135 1.00 98.31 232 PRO A C 1
ATOM 1803 O O . PRO A 1 232 ? -21.152 3.415 14.425 1.00 98.31 232 PRO A O 1
ATOM 1806 N N . HIS A 1 233 ? -18.919 3.359 14.715 1.00 98.56 233 HIS A N 1
ATOM 1807 C CA . HIS A 1 233 ? -18.629 2.788 13.394 1.00 98.56 233 HIS A CA 1
ATOM 1808 C C . HIS A 1 233 ? -19.246 1.396 13.228 1.00 98.56 233 HIS A C 1
ATOM 1810 O O . HIS A 1 233 ? -19.968 1.151 12.265 1.00 98.56 233 HIS A O 1
ATOM 1816 N N . LEU A 1 234 ? -19.024 0.494 14.190 1.00 98.62 234 LEU A N 1
ATOM 1817 C CA . LEU A 1 234 ? -19.559 -0.872 14.163 1.00 98.62 234 LEU A CA 1
ATOM 1818 C C . LEU A 1 234 ? -21.095 -0.916 14.156 1.00 98.62 234 LEU A C 1
ATOM 1820 O O . LEU A 1 234 ? -21.687 -1.842 13.600 1.00 98.62 234 LEU A O 1
ATOM 1824 N N . GLU A 1 235 ? -21.746 0.079 14.755 1.00 98.31 235 GLU A N 1
ATOM 1825 C CA . GLU A 1 235 ? -23.204 0.179 14.800 1.00 98.31 235 GLU A CA 1
ATOM 1826 C C . GLU A 1 235 ? -23.841 0.625 13.480 1.00 98.31 235 GLU A C 1
ATOM 1828 O O . GLU A 1 235 ? -24.976 0.225 13.184 1.00 98.31 235 GLU A O 1
ATOM 1833 N N . THR A 1 236 ? -23.129 1.450 12.708 1.00 97.50 236 THR A N 1
ATOM 1834 C CA . THR A 1 236 ? -23.706 2.240 11.610 1.00 97.50 236 THR A CA 1
ATOM 1835 C C . THR A 1 236 ? -23.154 1.898 10.231 1.00 97.50 236 THR A C 1
ATOM 1837 O O . THR A 1 236 ? -23.909 1.951 9.257 1.00 97.50 236 THR A O 1
ATOM 1840 N N . ALA A 1 237 ? -21.880 1.515 10.121 1.00 97.88 237 ALA A N 1
ATOM 1841 C CA . ALA A 1 237 ? -21.259 1.244 8.833 1.00 97.88 237 ALA A CA 1
ATOM 1842 C C . ALA A 1 237 ? -21.813 -0.048 8.195 1.00 97.88 237 ALA A C 1
ATOM 1844 O O . ALA A 1 237 ? -22.057 -1.040 8.888 1.00 97.88 237 ALA A O 1
ATOM 1845 N N . PRO A 1 238 ? -21.986 -0.097 6.861 1.00 96.81 238 PRO A N 1
ATOM 1846 C CA . PRO A 1 238 ? -22.308 -1.335 6.159 1.00 96.81 238 PRO A CA 1
ATOM 1847 C C . PRO A 1 238 ? -21.142 -2.329 6.234 1.00 96.81 238 PRO A C 1
ATOM 1849 O O . PRO A 1 238 ? -19.990 -1.952 6.022 1.00 96.81 238 PRO A O 1
ATOM 1852 N N . PHE A 1 239 ? -21.454 -3.608 6.481 1.00 95.69 239 PHE A N 1
ATOM 1853 C CA . PHE A 1 239 ? -20.477 -4.699 6.654 1.00 95.69 239 PHE A CA 1
ATOM 1854 C C . PHE A 1 239 ? -19.294 -4.305 7.559 1.00 95.69 239 PHE A C 1
ATOM 1856 O O . PHE A 1 239 ? -18.138 -4.367 7.127 1.00 95.69 239 PHE A O 1
ATOM 1863 N N . PRO A 1 240 ? -19.579 -3.859 8.795 1.00 97.00 240 PRO A N 1
ATOM 1864 C CA . PRO A 1 240 ? -18.599 -3.158 9.600 1.00 97.00 240 PRO A CA 1
ATOM 1865 C C . PRO A 1 240 ? -17.486 -4.097 10.070 1.00 97.00 240 PRO A C 1
ATOM 1867 O O . PRO A 1 240 ? -17.733 -5.211 10.543 1.00 97.00 240 PRO A O 1
ATOM 1870 N N . LEU A 1 241 ? -16.251 -3.619 9.964 1.00 96.56 241 LEU A N 1
ATOM 1871 C CA . LEU A 1 241 ? -15.039 -4.287 10.424 1.00 96.56 241 LEU A CA 1
ATOM 1872 C C . LEU A 1 241 ? -14.155 -3.250 11.113 1.00 96.56 241 LEU A C 1
ATOM 1874 O O . LEU A 1 241 ? -13.985 -2.152 10.590 1.00 96.56 241 LEU A O 1
ATOM 1878 N N . ILE A 1 242 ? -13.547 -3.619 12.235 1.00 97.56 242 ILE A N 1
ATOM 1879 C CA . ILE A 1 242 ? -12.379 -2.907 12.758 1.00 97.56 242 ILE A CA 1
ATOM 1880 C C . ILE A 1 242 ? -11.150 -3.808 12.683 1.00 97.56 242 ILE A C 1
ATOM 1882 O O . ILE A 1 242 ? -11.256 -5.024 12.884 1.00 97.56 242 ILE A O 1
ATOM 1886 N N . SER A 1 243 ? -9.989 -3.230 12.399 1.00 95.50 243 SER A N 1
ATOM 1887 C CA . SER A 1 243 ? -8.734 -3.972 12.273 1.00 95.50 243 SER A CA 1
ATOM 1888 C C . SER A 1 243 ? -7.624 -3.350 13.113 1.00 95.50 243 SER A C 1
ATOM 1890 O O . SER A 1 243 ? -7.237 -2.202 12.925 1.00 95.50 243 SER A O 1
ATOM 1892 N N . PHE A 1 244 ? -7.095 -4.134 14.050 1.00 95.38 244 PHE A N 1
ATOM 1893 C CA . PHE A 1 244 ? -5.833 -3.847 14.727 1.00 95.38 244 PHE A CA 1
ATOM 1894 C C . PHE A 1 244 ? -4.688 -4.423 13.907 1.00 95.38 244 PHE A C 1
ATOM 1896 O O . PHE A 1 244 ? -4.806 -5.543 13.407 1.00 95.38 244 PHE A O 1
ATOM 1903 N N . GLY A 1 245 ? -3.554 -3.742 13.838 1.00 78.75 245 GLY A N 1
ATOM 1904 C CA . GLY A 1 245 ? -2.425 -4.195 13.039 1.00 78.75 245 GLY A CA 1
ATOM 1905 C C . GLY A 1 245 ? -2.700 -3.999 11.560 1.00 78.75 245 GLY A C 1
ATOM 1906 O O . GLY A 1 245 ? -3.479 -4.740 10.972 1.00 78.75 245 GLY A O 1
ATOM 1907 N N . GLN A 1 246 ? -2.011 -3.056 10.932 1.00 63.59 246 GLN A N 1
ATOM 1908 C CA . GLN A 1 246 ? -1.827 -2.969 9.481 1.00 63.59 246 GLN A CA 1
ATOM 1909 C C . GLN A 1 246 ? -0.468 -2.289 9.269 1.00 63.59 246 GLN A C 1
ATOM 1911 O O . GLN A 1 246 ? -0.143 -1.376 10.012 1.00 63.59 246 GLN A O 1
ATOM 1916 N N . GLY A 1 247 ? 0.372 -2.789 8.352 1.00 71.62 247 GLY A N 1
ATOM 1917 C CA . GLY A 1 247 ? 1.851 -2.706 8.393 1.00 71.62 247 GLY A CA 1
ATOM 1918 C C . GLY A 1 247 ? 2.553 -1.347 8.596 1.00 71.62 247 GLY A C 1
ATOM 1919 O O . GLY A 1 247 ? 3.775 -1.328 8.714 1.00 71.62 247 GLY A O 1
ATOM 1920 N N . CYS A 1 248 ? 1.820 -0.238 8.641 1.00 78.00 248 CYS A N 1
ATOM 1921 C CA . CYS A 1 248 ? 2.271 1.102 9.005 1.00 78.00 248 CYS A CA 1
ATOM 1922 C C . CYS A 1 248 ? 2.325 1.382 10.516 1.00 78.00 248 CYS A C 1
ATOM 1924 O O . CYS A 1 248 ? 2.769 2.450 10.930 1.00 78.00 248 CYS A O 1
ATOM 1926 N N . GLU A 1 249 ? 1.955 0.413 11.351 1.00 87.81 249 GLU A N 1
ATOM 1927 C CA . GLU A 1 249 ? 2.236 0.425 12.785 1.00 87.81 249 GLU A CA 1
ATOM 1928 C C . GLU A 1 249 ? 3.221 -0.682 13.208 1.00 87.81 249 GLU A C 1
ATOM 1930 O O . GLU A 1 249 ? 3.768 -1.436 12.402 1.00 87.81 249 GLU A O 1
ATOM 1935 N N . GLY A 1 250 ? 3.501 -0.753 14.506 1.00 90.88 250 GLY A N 1
ATOM 1936 C CA . GLY A 1 250 ? 4.256 -1.837 15.115 1.00 90.88 250 GLY A CA 1
ATOM 1937 C C . GLY A 1 250 ? 3.470 -3.148 15.256 1.00 90.88 250 GLY A C 1
ATOM 1938 O O . GLY A 1 250 ? 2.368 -3.309 14.750 1.00 90.88 250 GLY A O 1
ATOM 1939 N N . GLU A 1 251 ? 4.023 -4.109 15.997 1.00 94.19 251 GLU A N 1
ATOM 1940 C CA . GLU A 1 251 ? 3.355 -5.396 16.239 1.00 94.19 251 GLU A CA 1
ATOM 1941 C C . GLU A 1 251 ? 2.225 -5.216 17.275 1.00 94.19 251 GLU A C 1
ATOM 1943 O O . GLU A 1 251 ? 2.529 -4.882 18.431 1.00 94.19 251 GLU A O 1
ATOM 1948 N N . PRO A 1 252 ? 0.939 -5.442 16.929 1.00 94.94 252 PRO A N 1
ATOM 1949 C CA . PRO A 1 252 ? -0.186 -5.176 17.830 1.00 94.94 252 PRO A CA 1
ATOM 1950 C C . PRO A 1 252 ? -0.187 -6.040 19.091 1.00 94.94 252 PRO A C 1
ATOM 1952 O O . PRO A 1 252 ? -0.614 -5.572 20.147 1.00 94.94 252 PRO A O 1
ATOM 1955 N N . LEU A 1 253 ? 0.365 -7.260 19.071 1.00 95.12 253 LEU A N 1
ATOM 1956 C CA . LEU A 1 253 ? 0.460 -8.089 20.282 1.00 95.12 253 LEU A CA 1
ATOM 1957 C C . LEU A 1 253 ? 1.399 -7.502 21.347 1.00 95.12 253 LEU A C 1
ATOM 1959 O O . LEU A 1 253 ? 1.420 -7.976 22.489 1.00 95.12 253 LEU A O 1
ATOM 1963 N N . LEU A 1 254 ? 2.182 -6.462 21.040 1.00 95.06 254 LEU A N 1
ATOM 1964 C CA . LEU A 1 254 ? 2.874 -5.691 22.078 1.00 95.06 254 LEU A CA 1
ATOM 1965 C C . LEU A 1 254 ? 1.907 -4.885 22.957 1.00 95.06 254 LEU A C 1
ATOM 1967 O O . LEU A 1 254 ? 2.259 -4.586 24.096 1.00 95.06 254 LEU A O 1
ATOM 1971 N N . MET A 1 255 ? 0.694 -4.628 22.467 1.00 96.25 255 MET A N 1
ATOM 1972 C CA . MET A 1 255 ? -0.373 -3.846 23.097 1.00 96.25 255 MET A CA 1
ATOM 1973 C C . MET A 1 255 ? -1.615 -4.694 23.424 1.00 96.25 255 MET A C 1
ATOM 1975 O O . MET A 1 255 ? -2.716 -4.169 23.576 1.00 96.25 255 MET A O 1
ATOM 1979 N N . TRP A 1 256 ? -1.448 -6.014 23.554 1.00 96.69 256 TRP A N 1
ATOM 1980 C CA . TRP A 1 256 ? -2.555 -6.967 23.700 1.00 96.69 256 TRP A CA 1
ATOM 1981 C C . TRP A 1 256 ? -3.485 -6.690 24.892 1.00 96.69 256 TRP A C 1
ATOM 1983 O O . TRP A 1 256 ? -4.676 -6.959 24.800 1.00 96.69 256 TRP A O 1
ATOM 1993 N N . GLU A 1 257 ? -2.983 -6.131 25.998 1.00 97.75 257 GLU A N 1
ATOM 1994 C CA . GLU A 1 257 ? -3.818 -5.791 27.160 1.00 97.75 257 GLU A CA 1
ATOM 1995 C C . GLU A 1 257 ? -4.808 -4.668 26.832 1.00 97.75 257 GLU A C 1
ATOM 1997 O O . GLU A 1 257 ? -5.987 -4.779 27.176 1.00 97.75 257 GLU A O 1
ATOM 2002 N N . THR A 1 258 ? -4.348 -3.634 26.118 1.00 97.75 258 THR A N 1
ATOM 2003 C CA . THR A 1 258 ? -5.185 -2.540 25.609 1.00 97.75 258 THR A CA 1
ATOM 2004 C C . THR A 1 258 ? -6.207 -3.067 24.610 1.00 97.75 258 THR A C 1
ATOM 2006 O O . THR A 1 258 ? -7.391 -2.766 24.736 1.00 97.75 258 THR A O 1
ATOM 2009 N N . ILE A 1 259 ? -5.770 -3.900 23.658 1.00 97.56 259 ILE A N 1
ATOM 2010 C CA . ILE A 1 259 ? -6.656 -4.509 22.656 1.00 97.56 259 ILE A CA 1
ATOM 2011 C C . ILE A 1 259 ? -7.734 -5.352 23.346 1.00 97.56 259 ILE A C 1
ATOM 2013 O O . ILE A 1 259 ? -8.917 -5.178 23.073 1.00 97.56 259 ILE A O 1
ATOM 2017 N N . ARG A 1 260 ? -7.360 -6.218 24.296 1.00 98.06 260 ARG A N 1
ATOM 2018 C CA . ARG A 1 260 ? -8.307 -7.044 25.060 1.00 98.06 260 ARG A CA 1
ATOM 2019 C C . ARG A 1 260 ? -9.315 -6.184 25.819 1.00 98.06 260 ARG A C 1
ATOM 2021 O O . ARG A 1 260 ? -10.507 -6.480 25.786 1.00 98.06 260 ARG A O 1
ATOM 2028 N N . ALA A 1 261 ? -8.854 -5.136 26.504 1.00 98.56 261 ALA A N 1
ATOM 2029 C CA . ALA A 1 261 ? -9.731 -4.220 27.231 1.00 98.56 261 ALA A CA 1
ATOM 2030 C C . ALA A 1 261 ? -10.720 -3.517 26.289 1.00 98.56 261 ALA A C 1
ATOM 2032 O O . ALA A 1 261 ? -11.917 -3.506 26.572 1.00 98.56 261 ALA A O 1
ATOM 2033 N N . ALA A 1 262 ? -10.242 -3.022 25.144 1.00 98.50 262 ALA A N 1
ATOM 2034 C CA . ALA A 1 262 ? -11.080 -2.408 24.120 1.00 98.50 262 ALA A CA 1
ATOM 2035 C C . ALA A 1 262 ? -12.107 -3.398 23.554 1.00 98.50 262 ALA A C 1
ATOM 2037 O O . ALA A 1 262 ? -13.283 -3.067 23.491 1.00 98.50 262 ALA A O 1
ATOM 2038 N N . ILE A 1 263 ? -11.712 -4.631 23.212 1.00 98.44 263 ILE A N 1
ATOM 2039 C CA . ILE A 1 263 ? -12.629 -5.659 22.689 1.00 98.44 263 ILE A CA 1
ATOM 2040 C C . ILE A 1 263 ? -13.733 -5.982 23.699 1.00 98.44 263 ILE A C 1
ATOM 2042 O O . ILE A 1 263 ? -14.906 -6.020 23.329 1.00 98.44 263 ILE A O 1
ATOM 2046 N N . ILE A 1 264 ? -13.376 -6.208 24.968 1.00 98.50 264 ILE A N 1
ATOM 2047 C CA . ILE A 1 264 ? -14.358 -6.484 26.026 1.00 98.50 264 ILE A CA 1
ATOM 2048 C C . ILE A 1 264 ? -15.336 -5.318 26.154 1.00 98.50 264 ILE A C 1
ATOM 2050 O O . ILE A 1 264 ? -16.536 -5.550 26.274 1.00 98.50 264 ILE A O 1
ATOM 2054 N N . GLU A 1 265 ? -14.839 -4.083 26.137 1.00 98.69 265 GLU A N 1
ATOM 2055 C CA . GLU A 1 265 ? -15.682 -2.899 26.267 1.00 98.69 265 GLU A CA 1
ATOM 2056 C C . GLU A 1 265 ? -16.577 -2.696 25.039 1.00 98.69 265 GLU A C 1
ATOM 2058 O O . GLU A 1 265 ? -17.788 -2.592 25.204 1.00 98.69 265 GLU A O 1
ATOM 2063 N N . ILE A 1 266 ? -16.036 -2.763 23.818 1.00 98.69 266 ILE A N 1
ATOM 2064 C CA . ILE A 1 266 ? -16.801 -2.721 22.557 1.00 98.69 266 ILE A CA 1
ATOM 2065 C C . ILE A 1 266 ? -17.960 -3.721 22.603 1.00 98.69 266 ILE A C 1
ATOM 2067 O O . ILE A 1 266 ? -19.101 -3.368 22.305 1.00 98.69 266 ILE A O 1
ATOM 2071 N N . ARG A 1 267 ? -17.696 -4.960 23.041 1.00 98.38 267 ARG A N 1
ATOM 2072 C CA . ARG A 1 267 ? -18.704 -6.031 23.096 1.00 98.38 267 ARG A CA 1
ATOM 2073 C C . ARG A 1 267 ? -19.759 -5.872 24.185 1.00 98.38 267 ARG A C 1
ATOM 2075 O O . ARG A 1 267 ? -20.745 -6.603 24.156 1.00 98.38 267 ARG A O 1
ATOM 2082 N N . LYS A 1 268 ? -19.619 -4.913 25.102 1.00 98.50 268 LYS A N 1
ATOM 2083 C CA . LYS A 1 268 ? -20.726 -4.506 25.984 1.00 98.50 268 LYS A CA 1
ATOM 2084 C C . LYS A 1 268 ? -21.723 -3.588 25.281 1.00 98.50 268 LYS A C 1
ATOM 2086 O O . LYS A 1 268 ? -22.880 -3.561 25.688 1.00 98.50 268 LYS A O 1
ATOM 2091 N N . HIS A 1 269 ? -21.280 -2.845 24.265 1.00 98.25 269 HIS A N 1
ATOM 2092 C CA . HIS A 1 269 ? -22.101 -1.855 23.560 1.00 98.25 269 HIS A CA 1
ATOM 2093 C C . HIS A 1 269 ? -22.673 -2.385 22.246 1.00 98.25 269 HIS A C 1
ATOM 2095 O O . HIS A 1 269 ? -23.770 -1.986 21.874 1.00 98.25 269 HIS A O 1
ATOM 2101 N N . THR A 1 270 ? -21.963 -3.289 21.560 1.00 98.00 270 THR A N 1
ATOM 2102 C CA . THR A 1 270 ? -22.397 -3.829 20.265 1.00 98.00 270 THR A CA 1
ATOM 2103 C C . THR A 1 270 ? -21.948 -5.270 20.014 1.00 98.00 270 THR A C 1
ATOM 2105 O O . THR A 1 270 ? -20.795 -5.646 20.253 1.00 98.00 270 THR A O 1
ATOM 2108 N N . ASP A 1 271 ? -22.849 -6.084 19.462 1.00 97.19 271 ASP A N 1
ATOM 2109 C CA . ASP A 1 271 ? -22.558 -7.413 18.912 1.00 97.19 271 ASP A CA 1
ATOM 2110 C C . ASP A 1 271 ? -22.279 -7.385 17.397 1.00 97.19 271 ASP A C 1
ATOM 2112 O O . ASP A 1 271 ? -21.924 -8.413 16.814 1.00 97.19 271 ASP A O 1
ATOM 2116 N N . LYS A 1 272 ? -22.385 -6.213 16.756 1.00 97.94 272 LYS A N 1
ATOM 2117 C CA . LYS A 1 272 ? -22.218 -6.050 15.311 1.00 97.94 272 LYS A CA 1
ATOM 2118 C C . LYS A 1 272 ? -20.753 -6.041 14.885 1.00 97.94 272 LYS A C 1
ATOM 2120 O O . LYS A 1 272 ? -19.839 -5.683 15.635 1.00 97.94 272 LYS A O 1
ATOM 2125 N N . GLY A 1 273 ? -20.570 -6.411 13.621 1.00 96.94 273 GLY A N 1
ATOM 2126 C CA . GLY A 1 273 ? -19.315 -6.313 12.892 1.00 96.94 273 GLY A CA 1
ATOM 2127 C C . GLY A 1 273 ? -18.202 -7.240 13.368 1.00 96.94 273 GLY A C 1
ATOM 2128 O O . GLY A 1 273 ? -18.279 -7.925 14.393 1.00 96.94 273 GLY A O 1
ATOM 2129 N N . SER A 1 274 ? -17.139 -7.268 12.578 1.00 97.25 274 SER A N 1
ATOM 2130 C CA . SER A 1 274 ? -15.968 -8.104 12.820 1.00 97.25 274 SER A CA 1
ATOM 2131 C C . SER A 1 274 ? -14.848 -7.306 13.484 1.00 97.25 274 SER A C 1
ATOM 2133 O O . SER A 1 274 ? -14.715 -6.102 13.282 1.00 97.25 274 SER A O 1
ATOM 2135 N N . ILE A 1 275 ? -14.028 -7.997 14.275 1.00 97.56 275 ILE A N 1
ATOM 2136 C CA . ILE A 1 275 ? -12.796 -7.454 14.849 1.00 97.56 275 ILE A CA 1
ATOM 2137 C C . ILE A 1 275 ? -11.662 -8.338 14.344 1.00 97.56 275 ILE A C 1
ATOM 2139 O O . ILE A 1 275 ? -11.665 -9.542 14.602 1.00 97.56 275 ILE A O 1
ATOM 2143 N N . ASN A 1 276 ? -10.725 -7.750 13.611 1.00 96.12 276 ASN A N 1
ATOM 2144 C CA . ASN A 1 276 ? -9.552 -8.429 13.074 1.00 96.12 276 ASN A CA 1
ATOM 2145 C C . ASN A 1 276 ? -8.277 -7.943 13.774 1.00 96.12 276 ASN A C 1
ATOM 2147 O O . ASN A 1 276 ? -8.186 -6.780 14.162 1.00 96.12 276 ASN A O 1
ATOM 2151 N N . ILE A 1 277 ? -7.285 -8.825 13.910 1.00 95.38 277 ILE A N 1
ATOM 2152 C CA . ILE A 1 277 ? -5.946 -8.475 14.398 1.00 95.38 277 ILE A CA 1
ATOM 2153 C C . ILE A 1 277 ? -4.922 -9.052 13.419 1.00 95.38 277 ILE A C 1
ATOM 2155 O O . ILE A 1 277 ? -4.783 -10.271 13.324 1.00 95.38 277 ILE A O 1
ATOM 2159 N N . ASN A 1 278 ? -4.188 -8.197 12.710 1.00 93.62 278 ASN A N 1
ATOM 2160 C CA . ASN A 1 278 ? -3.069 -8.614 11.870 1.00 93.62 278 ASN A CA 1
ATOM 2161 C C . ASN A 1 278 ? -1.783 -8.635 12.698 1.00 93.62 278 ASN A C 1
ATOM 2163 O O . ASN A 1 278 ? -1.280 -7.596 13.113 1.00 93.62 278 ASN A O 1
ATOM 2167 N N . THR A 1 279 ? -1.249 -9.820 12.954 1.00 93.12 279 THR A N 1
ATOM 2168 C CA . THR A 1 279 ? -0.095 -10.004 13.834 1.00 93.12 279 THR A CA 1
ATOM 2169 C C . THR A 1 279 ? 0.904 -10.972 13.223 1.00 93.12 279 THR A C 1
ATOM 2171 O O . THR A 1 279 ? 0.530 -11.931 12.548 1.00 93.12 279 THR A O 1
ATOM 2174 N N . ASN A 1 280 ? 2.183 -10.785 13.541 1.00 92.19 280 ASN A N 1
ATOM 2175 C CA . ASN A 1 280 ? 3.228 -11.769 13.271 1.00 92.19 280 ASN A CA 1
ATOM 2176 C C . ASN A 1 280 ? 3.138 -13.029 14.163 1.00 92.19 280 ASN A C 1
ATOM 2178 O O . ASN A 1 280 ? 3.959 -13.936 14.031 1.00 92.19 280 ASN A O 1
ATOM 2182 N N . GLY A 1 281 ? 2.187 -13.095 15.103 1.00 93.56 281 GLY A N 1
ATOM 2183 C CA . GLY A 1 281 ? 1.947 -14.260 15.961 1.00 93.56 281 GLY A CA 1
ATOM 2184 C C . GLY A 1 281 ? 3.036 -14.525 17.008 1.00 93.56 281 GLY A C 1
ATOM 2185 O O . GLY A 1 281 ? 3.025 -15.563 17.670 1.00 93.56 281 GLY A O 1
ATOM 2186 N N . SER A 1 282 ? 3.968 -13.591 17.207 1.00 92.44 282 SER A N 1
ATOM 2187 C CA . SER A 1 282 ? 5.157 -13.761 18.059 1.00 92.44 282 SER A CA 1
ATOM 2188 C C . SER A 1 282 ? 4.877 -13.914 19.559 1.00 92.44 282 SER A C 1
ATOM 2190 O O . SER A 1 282 ? 5.778 -14.274 20.320 1.00 92.44 282 SER A O 1
ATOM 2192 N N . LYS A 1 283 ? 3.644 -13.657 20.018 1.00 94.88 283 LYS A N 1
ATOM 2193 C CA . LYS A 1 283 ? 3.233 -13.789 21.427 1.00 94.88 283 LYS A CA 1
ATOM 2194 C C . LYS A 1 283 ? 2.021 -14.719 21.589 1.00 94.88 283 LYS A C 1
ATOM 2196 O O . LYS A 1 283 ? 0.907 -14.243 21.796 1.00 94.88 283 LYS A O 1
ATOM 2201 N N . PRO A 1 284 ? 2.213 -16.052 21.624 1.00 95.62 284 PRO A N 1
ATOM 2202 C CA . PRO A 1 284 ? 1.106 -17.009 21.738 1.00 95.62 284 PRO A CA 1
ATOM 2203 C C . PRO A 1 284 ? 0.236 -16.846 22.992 1.00 95.62 284 PRO A C 1
ATOM 2205 O O . PRO A 1 284 ? -0.944 -17.177 22.972 1.00 95.62 284 PRO A O 1
ATOM 2208 N N . ALA A 1 285 ? 0.807 -16.360 24.099 1.00 95.56 285 ALA A N 1
ATOM 2209 C CA . ALA A 1 285 ? 0.037 -16.087 25.313 1.00 95.56 285 ALA A CA 1
ATOM 2210 C C . ALA A 1 285 ? -0.940 -14.915 25.131 1.00 95.56 285 ALA A C 1
ATOM 2212 O O . ALA A 1 285 ? -2.042 -14.984 25.658 1.00 95.56 285 ALA A O 1
ATOM 2213 N N . ALA A 1 286 ? -0.553 -13.894 24.359 1.00 95.69 286 ALA A N 1
ATOM 2214 C CA . ALA A 1 286 ? -1.415 -12.768 24.019 1.00 95.69 286 ALA A CA 1
ATOM 2215 C C . ALA A 1 286 ? -2.533 -13.185 23.053 1.00 95.69 286 ALA A C 1
ATOM 2217 O O . ALA A 1 286 ? -3.666 -12.779 23.242 1.00 95.69 286 ALA A O 1
ATOM 2218 N N . VAL A 1 287 ? -2.237 -14.050 22.075 1.00 94.50 287 VAL A N 1
ATOM 2219 C CA . VAL A 1 287 ? -3.247 -14.592 21.141 1.00 94.50 287 VAL A CA 1
ATOM 2220 C C . VAL A 1 287 ? -4.314 -15.428 21.857 1.00 94.50 287 VAL A C 1
ATOM 2222 O O . VAL A 1 287 ? -5.462 -15.460 21.434 1.00 94.50 287 VAL A O 1
ATOM 2225 N N . ARG A 1 288 ? -3.939 -16.143 22.926 1.00 94.19 288 ARG A N 1
ATOM 2226 C CA . ARG A 1 288 ? -4.883 -16.947 23.721 1.00 94.19 288 ARG A CA 1
ATOM 2227 C C . ARG A 1 288 ? -5.773 -16.124 24.656 1.00 94.19 288 ARG A C 1
ATOM 2229 O O . ARG A 1 288 ? -6.745 -16.687 25.156 1.00 94.19 288 ARG A O 1
ATOM 2236 N N . ALA A 1 289 ? -5.373 -14.898 24.984 1.00 92.06 289 ALA A N 1
ATOM 2237 C CA . ALA A 1 289 ? -6.020 -14.056 25.988 1.00 92.06 289 ALA A CA 1
ATOM 2238 C C . ALA A 1 289 ? -7.170 -13.239 25.394 1.00 92.06 289 ALA A C 1
ATOM 2240 O O . ALA A 1 289 ? -8.080 -12.910 26.188 1.00 92.06 289 ALA A O 1
#

Radius of gyration: 22.14 Å; chains: 1; bounding box: 51×35×63 Å

pLDDT: mean 94.58, std 6.08, range [53.94, 98.69]

Secondary structure (DSSP, 8-state):
-PPPSSPPEEEEE-SSS-EEEEEEEEE-EEETTEEEPPPTTSEEE--TT-EEEEETTEEEEEEETTT--EEE--SSEEEEEEPPTTEEES-EEPEEEPTTPPPPPS---EE-EEETTEEEEEEEE-----TT-GGG--HHHHHHHHHHHHHH-TT-HHHHHIIIIIITTS--HHHHHHHTT-SEEEE---S--S---TT-TT---TT-SSPPSSPPPSSPPPHHHHHHHHHHHHHHSSS-EEEE--TTS--GGGGHHHHHHHHHHHHHH---SEEEE------HHHHT-

Sequence (289 aa):
MEPLNSSPFLMYSDGEGNIFEDTTLFVTGRSGWDAMPIQDDEWILLPEGGQLYELPGRRGIGIDVETGDMRICEKGWAVAAFIPPAHTGLYIAAYETLPDAPTLPLFCYTAAGWQDEKIYVPAVRIEQDIRQEAAGYDDNAIEDGTNNLLQAYPDNRLVKHLMENCCMTYTCPAARNLALGRWECPVPVSPACNANCIGCISFQPEDETIISTQDRLTFKPTSEEIVEFTVPHLETAPFPLISFGQGCEGEPLLMWETIRAAIIEIRKHTDKGSININTNGSKPAAVRA

Foldseek 3Di:
DPFDPDAFFFWFDAVPPDIDGDPQFGFWFDDPQDTDHDDRVQKDFQAPVKDKDFQPQKWFWTQGPPPRDIDTDPNHTGMFMDHFPQKDAPGATHIDHHPPGDDDAPGGRFTWGDDDNTIMTRMDGRDPDCQQPPVPFDPVLLVVLLVVQCVLCVPQVQSVCLSPPVCPPVVPSQSSCLSNLAAEHEDEFAQAAPDDDCNQLADDDPPDPHDRPAHEDPDGGALCSLLVSQLVSQVGHPQYEYEYDDRNYYFCLVVLVRVVSNVVVSVVRDPGHYYYYDGPCPDVVSVVD